Protein AF-A0A2G6L4C0-F1 (afdb_monomer_lite)

Secondary structure (DSSP, 8-state):
-----EEEEEEEEEEEEEEEE-----SS-EEEEEEEEEE-EE-SSTTSPPEEPPPPPPPPTTSPPPPP-----EEEEEEEEEEEEESSPPPHHHHHHHHHHHHHHHHTSEETTEEEEEESS--EEE-GGGHHHHHHHHTTPEEP---HHHHHHHHHHHHHH-TT--HHHHHHHHH--EEEEEE-TTS-EEEEE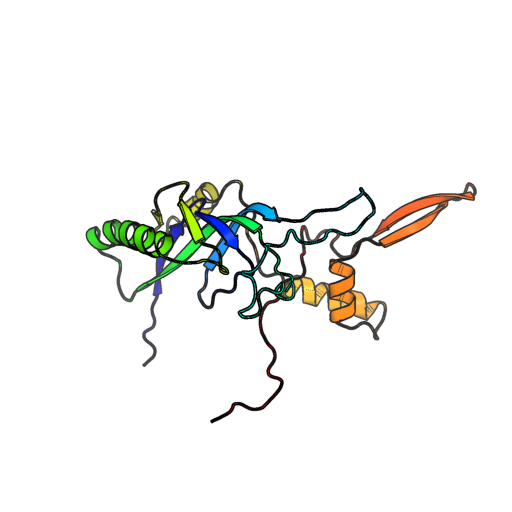E-TTTTS-S----------SSPPP-

Structure (mmCIF, N/CA/C/O backbone):
data_AF-A0A2G6L4C0-F1
#
_entry.id   AF-A0A2G6L4C0-F1
#
loop_
_atom_site.group_PDB
_atom_site.id
_atom_site.type_symbol
_atom_site.label_atom_id
_atom_site.label_alt_id
_atom_site.label_comp_id
_atom_site.label_asym_id
_atom_site.label_entity_id
_atom_site.label_seq_id
_atom_site.pdbx_PDB_ins_code
_atom_site.Cartn_x
_atom_site.Cartn_y
_atom_site.Cartn_z
_atom_site.occupancy
_atom_site.B_iso_or_equiv
_atom_site.auth_seq_id
_atom_site.auth_comp_id
_atom_site.auth_asym_id
_atom_site.auth_atom_id
_atom_site.pdbx_PDB_model_num
ATOM 1 N N . MET A 1 1 ? -23.338 26.803 -0.594 1.00 33.81 1 MET A N 1
ATOM 2 C CA . MET A 1 1 ? -22.520 27.312 0.522 1.00 33.81 1 MET A CA 1
ATOM 3 C C . MET A 1 1 ? -21.667 26.150 0.983 1.00 33.81 1 MET A C 1
ATOM 5 O O . MET A 1 1 ? -22.202 25.254 1.616 1.00 33.81 1 MET A O 1
ATOM 9 N N . MET A 1 2 ? -20.411 26.084 0.541 1.00 36.66 2 MET A N 1
ATOM 10 C CA . MET A 1 2 ? -19.450 25.139 1.114 1.00 36.66 2 MET A CA 1
ATOM 11 C C . MET A 1 2 ? -19.117 25.680 2.505 1.00 36.66 2 MET A C 1
ATOM 13 O O . MET A 1 2 ? -18.620 26.801 2.599 1.00 36.66 2 MET A O 1
ATOM 17 N N . SER A 1 3 ? -19.500 24.969 3.566 1.00 45.56 3 SER A N 1
ATOM 18 C CA . SER A 1 3 ? -19.010 25.277 4.909 1.00 45.56 3 SER A CA 1
ATOM 19 C C . SER A 1 3 ? -17.495 25.094 4.881 1.00 45.56 3 SER A C 1
ATOM 21 O O . SER A 1 3 ? -17.007 24.036 4.482 1.00 45.56 3 SER A O 1
ATOM 23 N N . HIS A 1 4 ? -16.752 26.149 5.209 1.00 52.00 4 HIS A N 1
ATOM 24 C CA . HIS A 1 4 ? -15.313 26.064 5.429 1.00 52.00 4 HIS A CA 1
ATOM 25 C C . HIS A 1 4 ? -15.104 25.282 6.728 1.00 52.00 4 HIS A C 1
ATOM 27 O O . HIS A 1 4 ? -15.080 25.874 7.797 1.00 52.00 4 HIS A O 1
ATOM 33 N N . GLN A 1 5 ? -15.042 23.955 6.633 1.00 61.91 5 GLN A N 1
ATOM 34 C CA . GLN A 1 5 ? -14.672 23.120 7.770 1.00 61.91 5 GLN A CA 1
ATOM 35 C C . GLN A 1 5 ? -13.158 23.221 7.957 1.00 61.91 5 GLN A C 1
ATOM 37 O O . GLN A 1 5 ? -12.405 23.009 7.003 1.00 61.91 5 GLN A O 1
ATOM 42 N N . GLU A 1 6 ? -12.720 23.558 9.166 1.00 74.69 6 GLU A N 1
ATOM 43 C CA . GLU A 1 6 ? -11.305 23.617 9.526 1.00 74.69 6 GLU A CA 1
ATOM 44 C C . GLU A 1 6 ? -10.866 22.301 10.186 1.00 74.69 6 GLU A C 1
ATOM 46 O O . GLU A 1 6 ? -11.683 21.517 10.682 1.00 74.69 6 GLU A O 1
ATOM 51 N N . VAL A 1 7 ? -9.559 22.019 10.158 1.00 77.50 7 VAL A N 1
ATOM 52 C CA . VAL A 1 7 ? -8.992 20.836 10.818 1.00 77.50 7 VAL A CA 1
ATOM 53 C C . VAL A 1 7 ? -8.893 21.116 12.315 1.00 77.50 7 VAL A C 1
ATOM 55 O O . VAL A 1 7 ? -7.992 21.818 12.775 1.00 77.50 7 VAL A O 1
ATOM 58 N N . VAL A 1 8 ? -9.817 20.537 13.079 1.00 79.06 8 VAL A N 1
ATOM 59 C CA . VAL A 1 8 ? -9.913 20.716 14.538 1.00 79.06 8 VAL A CA 1
ATOM 60 C C . VAL A 1 8 ? -9.049 19.719 15.321 1.00 79.06 8 VAL A C 1
ATOM 62 O O . VAL A 1 8 ? -8.904 19.834 16.537 1.00 79.06 8 VAL A O 1
ATOM 65 N N . GLY A 1 9 ? -8.474 18.727 14.639 1.00 80.25 9 GLY A N 1
ATOM 66 C CA . GLY A 1 9 ? -7.510 17.783 15.199 1.00 80.25 9 GLY A CA 1
ATOM 67 C C . GLY A 1 9 ? -7.402 16.503 14.378 1.00 80.25 9 GLY A C 1
ATOM 68 O O . GLY A 1 9 ? -7.900 16.415 13.256 1.00 80.25 9 GLY A O 1
ATOM 69 N N . TYR A 1 10 ? -6.769 15.487 14.957 1.00 83.88 10 TYR A N 1
ATOM 70 C CA . TYR A 1 10 ? -6.449 14.232 14.284 1.00 83.88 10 TYR A CA 1
ATOM 71 C C . TYR A 1 10 ? -6.840 13.026 15.137 1.00 83.88 10 TYR A C 1
ATOM 73 O O . TYR A 1 10 ? -6.549 12.963 16.331 1.00 83.88 10 TYR A O 1
ATOM 81 N N . LEU A 1 11 ? -7.455 12.022 14.514 1.00 83.75 11 LEU A N 1
ATOM 82 C CA . LEU A 1 11 ? -7.627 10.698 15.102 1.00 83.75 11 LEU A CA 1
ATOM 83 C C . LEU A 1 11 ? -6.478 9.791 14.682 1.00 83.75 11 LEU A C 1
ATOM 85 O O . LEU A 1 11 ? -6.285 9.513 13.499 1.00 83.75 11 LEU A O 1
ATOM 89 N N . VAL A 1 12 ? -5.746 9.288 15.670 1.00 84.94 12 VAL A N 1
ATOM 90 C CA . VAL A 1 12 ? -4.628 8.368 15.478 1.00 84.94 12 VAL A CA 1
ATOM 91 C C . VAL A 1 12 ? -5.066 6.962 15.873 1.00 84.94 12 VAL A C 1
ATOM 93 O O . VAL A 1 12 ? -5.212 6.640 17.055 1.00 84.94 12 VAL A O 1
ATOM 96 N N . PHE A 1 13 ? -5.235 6.102 14.874 1.00 84.94 13 PHE A N 1
ATOM 97 C CA . PHE A 1 13 ? -5.446 4.668 15.038 1.00 84.94 13 PHE A CA 1
ATOM 98 C C . PHE A 1 13 ? -4.091 3.974 15.044 1.00 84.94 13 PHE A C 1
ATOM 100 O O . PHE A 1 13 ? -3.321 4.119 14.096 1.00 84.94 13 PHE A O 1
ATOM 107 N N . GLN A 1 14 ? -3.785 3.205 16.086 1.00 85.06 14 GLN A N 1
ATOM 108 C CA . GLN A 1 14 ? -2.457 2.616 16.243 1.00 85.06 14 GLN A CA 1
ATOM 109 C C . GLN A 1 14 ? -2.462 1.106 16.052 1.00 85.06 14 GLN A C 1
ATOM 111 O O . GLN A 1 14 ? -3.197 0.383 16.730 1.00 85.06 14 GLN A O 1
ATOM 116 N N . LYS A 1 15 ? -1.566 0.631 15.175 1.00 83.25 15 LYS A N 1
ATOM 117 C CA . LYS A 1 15 ? -1.267 -0.798 14.987 1.00 83.25 15 LYS A CA 1
ATOM 118 C C . LYS A 1 15 ? -2.541 -1.630 14.798 1.00 83.25 15 LYS A C 1
ATOM 120 O O . LYS A 1 15 ? -2.738 -2.655 15.447 1.00 83.25 15 LYS A O 1
ATOM 125 N N . VAL A 1 16 ? -3.425 -1.155 13.928 1.00 79.25 16 VAL A N 1
ATOM 126 C CA . VAL A 1 16 ? -4.630 -1.854 13.490 1.00 79.25 16 VAL A CA 1
ATOM 127 C C . VAL A 1 16 ? -4.200 -3.077 12.693 1.00 79.25 16 VAL A C 1
ATOM 129 O O . VAL A 1 16 ? -3.552 -2.965 11.650 1.00 79.25 16 VAL A O 1
ATOM 132 N N . VAL A 1 17 ? -4.543 -4.258 13.198 1.00 82.25 17 VAL A N 1
ATOM 133 C CA . VAL A 1 17 ? -4.201 -5.528 12.562 1.00 82.25 17 VAL A CA 1
ATOM 134 C C . VAL A 1 17 ? -5.349 -5.970 11.672 1.00 82.25 17 VAL A C 1
ATOM 136 O O . VAL A 1 17 ? -6.434 -6.303 12.152 1.00 82.25 17 VAL A O 1
ATOM 139 N N . ILE A 1 18 ? -5.090 -6.021 10.371 1.00 80.19 18 ILE A N 1
ATOM 140 C CA . ILE A 1 18 ? -6.064 -6.377 9.343 1.00 80.19 18 ILE A CA 1
ATOM 141 C C . ILE A 1 18 ? -5.674 -7.732 8.754 1.00 80.19 18 ILE A C 1
ATOM 143 O O . ILE A 1 18 ? -4.530 -7.953 8.348 1.00 80.19 18 ILE A O 1
ATOM 147 N N . ALA A 1 19 ? -6.629 -8.659 8.712 1.00 77.88 19 ALA A N 1
ATOM 148 C CA . ALA A 1 19 ? -6.438 -9.991 8.150 1.00 77.88 19 ALA A CA 1
ATOM 149 C C . ALA A 1 19 ? -7.192 -10.142 6.824 1.00 77.88 19 ALA A C 1
ATOM 151 O O . ALA A 1 19 ? -8.406 -9.940 6.780 1.00 77.88 19 ALA A O 1
ATOM 152 N N . GLY A 1 20 ? -6.478 -10.551 5.771 1.00 64.62 20 GLY A N 1
ATOM 153 C CA . GLY A 1 20 ? -7.051 -10.789 4.444 1.00 64.62 20 GLY A CA 1
ATOM 154 C C . GLY A 1 20 ? -7.307 -9.504 3.659 1.00 64.62 20 GLY A C 1
ATOM 155 O O . GLY A 1 20 ? -8.343 -9.396 3.017 1.00 64.62 20 GLY A O 1
ATOM 156 N N . ALA A 1 21 ? -6.412 -8.520 3.772 1.00 58.84 21 ALA A N 1
ATOM 157 C CA . ALA A 1 21 ? -6.470 -7.309 2.959 1.00 58.84 21 ALA A CA 1
ATOM 158 C C . ALA A 1 21 ? -5.982 -7.586 1.524 1.00 58.84 21 ALA A C 1
ATOM 160 O O . ALA A 1 21 ? -5.050 -8.371 1.329 1.00 58.84 21 ALA A O 1
ATOM 161 N N . ASN A 1 22 ? -6.594 -6.903 0.554 1.00 46.16 22 ASN A N 1
ATOM 162 C CA . ASN A 1 22 ? -6.340 -7.029 -0.882 1.00 46.16 22 ASN A CA 1
ATOM 163 C C . ASN A 1 22 ? -5.886 -5.690 -1.499 1.00 46.16 22 ASN A C 1
ATOM 165 O O . ASN A 1 22 ? -4.812 -5.608 -2.085 1.00 46.16 22 ASN A O 1
ATOM 169 N N . THR A 1 23 ? -6.688 -4.622 -1.375 1.00 52.09 23 THR A N 1
ATOM 170 C CA . THR A 1 23 ? -6.377 -3.285 -1.926 1.00 52.09 23 THR A CA 1
ATOM 171 C C . THR A 1 23 ? -6.927 -2.177 -1.038 1.00 52.09 23 THR A C 1
ATOM 173 O O . THR A 1 23 ? -8.110 -2.185 -0.707 1.00 52.09 23 THR A O 1
ATOM 176 N N . ILE A 1 24 ? -6.082 -1.217 -0.661 1.00 53.59 24 ILE A N 1
ATOM 177 C CA . ILE A 1 24 ? -6.477 -0.060 0.148 1.00 53.59 24 ILE A CA 1
ATOM 178 C C . ILE A 1 24 ? -6.629 1.139 -0.790 1.00 53.59 24 ILE A C 1
ATOM 180 O O . ILE A 1 24 ? -5.657 1.560 -1.407 1.00 53.59 24 ILE A O 1
ATOM 184 N N . SER A 1 25 ? -7.834 1.695 -0.875 1.00 41.00 25 SER A N 1
ATOM 185 C CA . SER A 1 25 ? -8.093 3.002 -1.486 1.00 41.00 25 SER A CA 1
ATOM 186 C C . SER A 1 25 ? -9.025 3.781 -0.562 1.00 41.00 25 SER A C 1
ATOM 188 O O . SER A 1 25 ? -10.091 3.269 -0.216 1.00 41.00 25 SER A O 1
ATOM 190 N N . SER A 1 26 ? -8.634 4.986 -0.148 1.00 43.19 26 SER A N 1
ATOM 191 C CA . SER A 1 26 ? -9.449 5.863 0.700 1.00 43.19 26 SER A CA 1
ATOM 192 C C . SER A 1 26 ? -9.721 7.181 -0.031 1.00 43.19 26 SER A C 1
ATOM 194 O O . SER A 1 26 ? -8.773 7.758 -0.556 1.00 43.19 26 SER A O 1
ATOM 196 N N . PRO A 1 27 ? -10.975 7.670 -0.063 1.00 37.31 27 PRO A N 1
ATOM 197 C CA . PRO A 1 27 ? -11.318 8.990 -0.595 1.00 37.31 27 PRO A CA 1
ATOM 198 C C . PRO A 1 27 ? -11.105 10.135 0.417 1.00 37.31 27 PRO A C 1
ATOM 200 O O . PRO A 1 27 ? -11.392 11.283 0.100 1.00 37.31 27 PRO A O 1
ATOM 203 N N . ILE A 1 28 ? -10.652 9.828 1.636 1.00 56.72 28 ILE A N 1
ATOM 204 C CA . ILE A 1 28 ? -10.397 10.790 2.720 1.00 56.72 28 ILE A CA 1
ATOM 205 C C . ILE A 1 28 ? -8.886 11.027 2.830 1.00 56.72 28 ILE A C 1
ATOM 207 O O . ILE A 1 28 ? -8.120 10.076 2.636 1.00 56.72 28 ILE A O 1
ATOM 211 N N . THR A 1 29 ? -8.466 12.245 3.197 1.00 70.12 29 THR A N 1
ATOM 212 C CA . THR A 1 29 ? -7.087 12.546 3.613 1.00 70.12 29 THR A CA 1
ATOM 213 C C . THR A 1 29 ? -6.725 11.676 4.814 1.00 70.12 29 THR A C 1
ATOM 215 O O . THR A 1 29 ? -7.175 11.894 5.940 1.00 70.12 29 THR A O 1
ATOM 218 N N . VAL A 1 30 ? -5.958 10.620 4.560 1.00 85.69 30 VAL A N 1
ATOM 219 C CA . VAL A 1 30 ? -5.528 9.666 5.580 1.00 85.69 30 VAL A CA 1
ATOM 220 C C . VAL A 1 30 ? -4.046 9.423 5.398 1.00 85.69 30 VAL A C 1
ATOM 222 O O . VAL A 1 30 ? -3.605 9.002 4.329 1.00 85.69 30 VAL A O 1
ATOM 225 N N . LEU A 1 31 ? -3.283 9.617 6.468 1.00 90.50 31 LEU A N 1
ATOM 226 C CA . LEU A 1 31 ? -1.899 9.174 6.507 1.00 90.50 31 LEU A CA 1
ATOM 227 C C . LEU A 1 31 ? -1.872 7.673 6.787 1.00 90.50 31 LEU A C 1
ATOM 229 O O . LEU A 1 31 ? -2.435 7.197 7.779 1.00 90.50 31 LEU A O 1
ATOM 233 N N . LEU A 1 32 ? -1.193 6.932 5.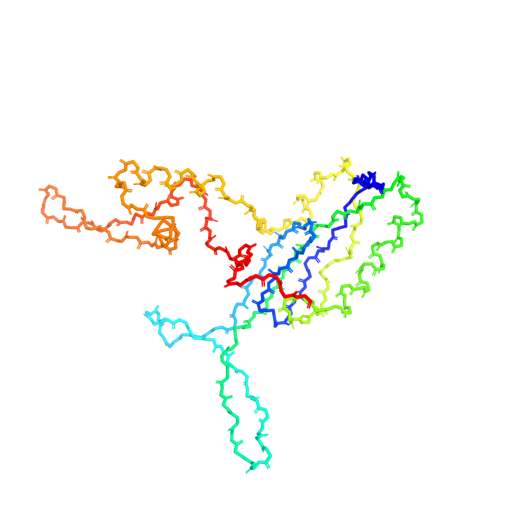913 1.00 92.12 32 LEU A N 1
ATOM 234 C CA . LEU A 1 32 ? -1.008 5.490 6.026 1.00 92.12 32 LEU A CA 1
ATOM 235 C C . LEU A 1 32 ? 0.399 5.188 6.535 1.00 92.12 32 LEU A C 1
ATOM 237 O O . LEU A 1 32 ? 1.385 5.520 5.881 1.00 92.12 32 LEU A O 1
ATOM 241 N N . ALA A 1 33 ? 0.489 4.522 7.684 1.00 94.88 33 ALA A N 1
ATOM 242 C CA . ALA A 1 33 ? 1.755 4.115 8.279 1.00 94.88 33 ALA A CA 1
ATOM 243 C C . ALA A 1 33 ? 1.787 2.592 8.467 1.00 94.88 33 ALA A C 1
ATOM 245 O O . ALA A 1 33 ? 1.056 2.037 9.286 1.00 94.88 33 ALA A O 1
ATOM 246 N N . CYS A 1 34 ? 2.633 1.899 7.711 1.00 94.94 34 CYS A N 1
ATOM 247 C CA . CYS A 1 34 ? 2.752 0.444 7.742 1.00 94.94 34 CYS A CA 1
ATOM 248 C C . CYS A 1 34 ? 3.843 0.002 8.727 1.00 94.94 34 CYS A C 1
ATOM 250 O O . CYS A 1 34 ? 5.007 0.368 8.575 1.00 94.94 34 CYS A O 1
ATOM 252 N N . HIS A 1 35 ? 3.476 -0.821 9.714 1.00 94.88 35 HIS A N 1
ATOM 253 C CA . HIS A 1 35 ? 4.416 -1.431 10.667 1.00 94.88 35 HIS A CA 1
ATOM 254 C C . HIS A 1 35 ? 4.903 -2.796 10.192 1.00 94.88 35 HIS A C 1
ATOM 256 O O . HIS A 1 35 ? 6.071 -3.129 10.359 1.00 94.88 35 HIS A O 1
ATOM 262 N N . ASP A 1 36 ? 3.998 -3.593 9.624 1.00 95.25 36 ASP A N 1
ATOM 263 C CA . ASP A 1 36 ? 4.290 -4.948 9.165 1.00 95.25 36 ASP A CA 1
ATOM 264 C C . ASP A 1 36 ? 3.344 -5.345 8.027 1.00 95.25 36 ASP A C 1
ATOM 266 O O . ASP A 1 36 ? 2.148 -5.039 8.069 1.00 95.25 36 ASP A O 1
ATOM 270 N N . LEU A 1 37 ? 3.876 -6.039 7.022 1.00 94.56 37 LEU A N 1
ATOM 271 C CA . LEU A 1 37 ? 3.134 -6.520 5.859 1.00 94.56 37 LEU A CA 1
ATOM 272 C C . LEU A 1 37 ? 3.582 -7.941 5.518 1.00 94.56 37 LEU A C 1
ATOM 274 O O . LEU A 1 37 ? 4.668 -8.166 4.985 1.00 94.56 37 LEU A O 1
ATOM 278 N N . GLN A 1 38 ? 2.694 -8.901 5.752 1.00 95.50 38 GLN A N 1
ATOM 279 C CA . GLN A 1 38 ? 2.913 -10.304 5.442 1.00 95.50 38 GLN A CA 1
ATOM 280 C C . GLN A 1 38 ? 1.985 -10.748 4.308 1.00 95.50 38 GLN A C 1
ATOM 282 O O . GLN A 1 38 ? 0.809 -11.066 4.516 1.00 95.50 38 GLN A O 1
ATOM 287 N N . VAL A 1 39 ? 2.522 -10.795 3.090 1.00 94.94 39 VAL A N 1
ATOM 288 C CA . VAL A 1 39 ? 1.806 -11.306 1.912 1.00 94.94 39 VAL A CA 1
ATOM 289 C C . VAL A 1 39 ? 1.702 -12.831 1.985 1.00 94.94 39 VAL A C 1
ATOM 291 O O . VAL A 1 39 ? 2.686 -13.523 2.247 1.00 94.94 39 VAL A O 1
ATOM 294 N N . GLN A 1 40 ? 0.512 -13.375 1.728 1.00 95.25 40 GLN A N 1
ATOM 295 C CA . GLN A 1 40 ? 0.275 -14.815 1.638 1.00 95.25 40 GLN A CA 1
ATOM 296 C C . GLN A 1 40 ? 0.681 -15.320 0.253 1.00 95.25 40 GLN A C 1
ATOM 298 O O . GLN A 1 40 ? -0.153 -15.604 -0.606 1.00 95.25 40 GLN A O 1
ATOM 303 N N . ALA A 1 41 ? 1.987 -15.411 0.040 1.00 95.00 41 ALA A N 1
ATOM 304 C CA . ALA A 1 41 ? 2.574 -15.918 -1.187 1.00 95.00 41 ALA A CA 1
ATOM 305 C C . ALA A 1 41 ? 3.523 -17.083 -0.903 1.00 95.00 41 ALA A C 1
ATOM 307 O O . ALA A 1 41 ? 4.062 -17.237 0.196 1.00 95.00 41 ALA A O 1
ATOM 308 N N . TYR A 1 42 ? 3.738 -17.894 -1.925 1.00 94.12 42 TYR A N 1
ATOM 309 C CA . TYR A 1 42 ? 4.642 -19.028 -1.919 1.00 94.12 42 TYR A CA 1
ATOM 310 C C . TYR A 1 42 ? 5.506 -18.998 -3.175 1.00 94.12 42 TYR A C 1
ATOM 312 O O . TYR A 1 42 ? 5.054 -18.587 -4.239 1.00 94.12 42 TYR A O 1
ATOM 320 N N . ARG A 1 43 ? 6.751 -19.455 -3.058 1.00 93.88 43 ARG A N 1
ATOM 321 C CA . ARG A 1 43 ? 7.627 -19.726 -4.200 1.00 93.88 43 ARG A CA 1
ATOM 322 C C . ARG A 1 43 ? 8.306 -21.070 -3.993 1.00 93.88 43 ARG A C 1
ATOM 324 O O . ARG A 1 43 ? 8.685 -21.405 -2.871 1.00 93.88 43 ARG A O 1
ATOM 331 N N . THR A 1 44 ? 8.472 -21.825 -5.069 1.00 91.94 44 THR A N 1
ATOM 332 C CA . THR A 1 44 ? 9.054 -23.174 -5.025 1.00 91.94 44 THR A CA 1
ATOM 333 C C . THR A 1 44 ? 10.562 -23.144 -4.798 1.00 91.94 44 THR A C 1
ATOM 335 O O . THR A 1 44 ? 11.107 -24.007 -4.115 1.00 91.94 44 THR A O 1
ATOM 338 N N . SER A 1 45 ? 11.250 -22.143 -5.352 1.00 94.00 45 SER A N 1
ATOM 339 C CA . SER A 1 45 ? 12.697 -21.976 -5.240 1.00 94.00 45 SER A CA 1
ATOM 340 C C . SER A 1 45 ? 13.083 -20.503 -5.089 1.00 94.00 45 SER A C 1
ATOM 342 O O . SER A 1 45 ? 12.269 -19.600 -5.263 1.00 94.00 45 SER A O 1
ATOM 344 N N . LYS A 1 46 ? 14.354 -20.228 -4.778 1.00 90.19 46 LYS A N 1
ATOM 345 C CA . LYS A 1 46 ? 14.855 -18.852 -4.617 1.00 90.19 46 LYS A CA 1
ATOM 346 C C . LYS A 1 46 ? 14.763 -18.015 -5.904 1.00 90.19 46 LYS A C 1
ATOM 348 O O . LYS A 1 46 ? 14.695 -16.793 -5.803 1.00 90.19 46 LYS A O 1
ATOM 353 N N . TYR A 1 47 ? 14.772 -18.668 -7.066 1.00 89.31 47 TYR A N 1
ATOM 354 C CA . TYR A 1 47 ? 14.824 -18.037 -8.390 1.00 89.31 47 TYR A CA 1
ATOM 355 C C . TYR A 1 47 ? 13.501 -18.119 -9.159 1.00 89.31 47 TYR A C 1
ATOM 357 O O . TYR A 1 47 ? 13.443 -17.682 -10.301 1.00 89.31 47 TYR A O 1
ATOM 365 N N . SER A 1 48 ? 12.462 -18.706 -8.563 1.00 92.44 48 SER A N 1
ATOM 366 C CA . SER A 1 48 ? 11.122 -18.722 -9.144 1.00 92.44 48 SER A CA 1
ATOM 367 C C . SER A 1 48 ? 10.310 -17.533 -8.655 1.00 92.44 48 SER A C 1
ATOM 369 O O . SER A 1 48 ? 10.484 -17.086 -7.514 1.00 92.44 48 SER A O 1
ATOM 371 N N . ASP A 1 49 ? 9.358 -17.119 -9.481 1.00 93.00 49 ASP A N 1
ATOM 372 C CA . ASP A 1 49 ? 8.372 -16.114 -9.115 1.00 93.00 49 ASP A CA 1
ATOM 373 C C . ASP A 1 49 ? 7.502 -16.574 -7.941 1.00 93.00 49 ASP A C 1
ATOM 375 O O . ASP A 1 49 ? 7.348 -17.768 -7.654 1.00 93.00 49 ASP A O 1
ATOM 379 N N . TYR A 1 50 ? 6.952 -15.592 -7.233 1.00 94.25 50 TYR A N 1
ATOM 380 C CA . TYR A 1 50 ? 5.963 -15.837 -6.197 1.00 94.25 50 TYR A CA 1
ATOM 381 C C . TYR A 1 50 ? 4.591 -16.092 -6.823 1.00 94.25 50 TYR A C 1
ATOM 383 O O . TYR A 1 50 ? 4.163 -15.386 -7.729 1.00 94.25 50 TYR A O 1
ATOM 391 N N . THR A 1 51 ? 3.878 -17.064 -6.269 1.00 94.31 51 THR A N 1
ATOM 392 C CA . THR A 1 51 ? 2.466 -17.347 -6.538 1.00 94.31 51 THR A CA 1
ATOM 393 C C . THR A 1 51 ? 1.646 -17.085 -5.282 1.00 94.31 51 THR A C 1
ATOM 395 O O . THR A 1 51 ? 2.120 -17.331 -4.170 1.00 94.31 51 THR A O 1
ATOM 398 N N . PHE A 1 52 ? 0.414 -16.609 -5.428 1.00 95.50 52 PHE A N 1
ATOM 399 C CA . PHE A 1 52 ? -0.464 -16.354 -4.287 1.00 95.50 52 PHE A CA 1
ATOM 400 C C . PHE A 1 52 ? -1.022 -17.648 -3.687 1.00 95.50 52 PHE A C 1
ATOM 402 O O . PHE A 1 52 ? -1.432 -18.561 -4.406 1.00 95.50 52 PHE A O 1
ATOM 409 N N . ASN A 1 53 ? -1.100 -17.703 -2.358 1.00 94.12 53 ASN A N 1
ATOM 410 C CA . ASN A 1 53 ? -1.762 -18.798 -1.661 1.00 94.12 53 ASN A CA 1
ATOM 411 C C . ASN A 1 53 ? -3.282 -18.642 -1.790 1.00 94.12 53 ASN A C 1
ATOM 413 O O . ASN A 1 53 ? -3.857 -17.680 -1.287 1.00 94.12 53 ASN A O 1
ATOM 417 N N . GLN A 1 54 ? -3.931 -19.609 -2.438 1.00 93.44 54 GLN A N 1
ATOM 418 C CA . GLN A 1 54 ? -5.365 -19.560 -2.727 1.00 93.44 54 GLN A CA 1
ATOM 419 C C . GLN A 1 54 ? -6.209 -20.298 -1.688 1.00 93.44 54 GLN A C 1
ATOM 421 O O . GLN A 1 54 ? -5.769 -21.250 -1.041 1.00 93.44 54 GLN A O 1
ATOM 426 N N . THR A 1 55 ? -7.474 -19.894 -1.578 1.00 90.00 55 THR A N 1
ATOM 427 C CA . THR A 1 55 ? -8.483 -20.592 -0.774 1.00 90.00 55 THR A CA 1
ATOM 428 C C . THR A 1 55 ? -9.384 -21.445 -1.656 1.00 90.00 55 THR A C 1
ATOM 430 O O . THR A 1 55 ? -9.735 -21.063 -2.771 1.00 90.00 55 THR A O 1
ATOM 433 N N . ARG A 1 56 ? -9.804 -22.609 -1.155 1.00 91.31 56 ARG A N 1
ATOM 434 C CA . ARG A 1 56 ? -10.722 -23.483 -1.887 1.00 91.31 56 ARG A CA 1
ATOM 435 C C . ARG A 1 56 ? -12.152 -22.957 -1.786 1.00 91.31 56 ARG A C 1
ATOM 437 O O . ARG A 1 56 ? -12.720 -22.905 -0.698 1.00 91.31 56 ARG A O 1
ATOM 444 N N . ASN A 1 57 ? -12.738 -22.638 -2.934 1.00 91.12 57 ASN A N 1
ATOM 445 C CA . ASN A 1 57 ? -14.139 -22.246 -3.024 1.00 91.12 57 ASN A CA 1
ATOM 446 C C . ASN A 1 57 ? -15.074 -23.447 -2.782 1.00 91.12 57 ASN A C 1
ATOM 448 O O . ASN A 1 57 ? -14.692 -24.592 -3.068 1.00 91.12 57 ASN A O 1
ATOM 452 N N . PRO A 1 58 ? -16.303 -23.206 -2.285 1.00 93.25 58 PRO A N 1
ATOM 453 C CA . PRO A 1 58 ? -17.330 -24.236 -2.206 1.00 93.25 58 PRO A CA 1
ATOM 454 C C . PRO A 1 58 ? -17.540 -24.941 -3.553 1.00 93.25 58 PRO A C 1
ATOM 456 O O . PRO A 1 58 ? -17.368 -24.350 -4.622 1.00 93.25 58 PRO A O 1
ATOM 459 N N . ILE A 1 59 ? -17.914 -26.221 -3.502 1.00 94.81 59 ILE A N 1
ATOM 460 C CA . ILE A 1 59 ? -18.245 -26.984 -4.710 1.00 94.81 59 ILE A CA 1
ATOM 461 C C . ILE A 1 59 ? -19.513 -26.431 -5.365 1.00 94.81 59 ILE A C 1
ATOM 463 O O . ILE A 1 59 ? -20.377 -25.844 -4.712 1.00 94.81 59 ILE A O 1
ATOM 467 N N . LYS A 1 60 ? -19.622 -26.629 -6.676 1.00 94.12 60 LYS A N 1
ATOM 468 C CA . LYS A 1 60 ? -20.802 -26.247 -7.450 1.00 94.12 60 LYS A CA 1
ATOM 469 C C . LYS A 1 60 ? -22.002 -27.128 -7.086 1.00 94.12 60 LYS A C 1
ATOM 471 O O . LYS A 1 60 ? -21.858 -28.201 -6.502 1.00 94.12 60 LYS A O 1
ATOM 476 N N . LYS A 1 61 ? -23.200 -26.705 -7.508 1.00 94.25 61 LYS 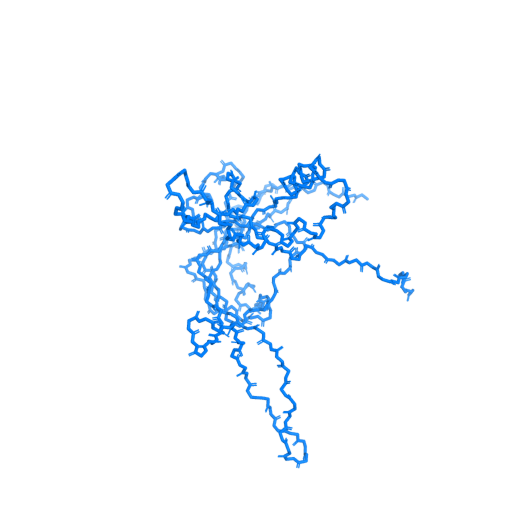A N 1
ATOM 477 C CA . LYS A 1 61 ? -24.456 -27.457 -7.317 1.00 94.25 61 LYS A CA 1
ATOM 478 C C . LYS A 1 61 ? -24.412 -28.874 -7.914 1.00 94.25 61 LYS A C 1
ATOM 480 O O . LYS A 1 61 ? -25.086 -29.761 -7.409 1.00 94.25 61 LYS A O 1
ATOM 485 N N . ASP A 1 62 ? -23.625 -29.086 -8.967 1.00 93.44 62 ASP A N 1
ATOM 486 C CA . ASP A 1 62 ? -23.415 -30.390 -9.612 1.00 93.44 62 ASP A CA 1
ATOM 487 C C . ASP A 1 62 ? -22.356 -31.265 -8.908 1.00 93.44 62 ASP A C 1
ATOM 489 O O . ASP A 1 62 ? -22.008 -32.333 -9.406 1.00 93.44 62 ASP A O 1
ATOM 493 N N . GLY A 1 63 ? -21.820 -30.814 -7.769 1.00 93.19 63 GLY A N 1
ATOM 494 C CA . GLY A 1 63 ? -20.783 -31.503 -7.003 1.00 93.19 63 GLY A CA 1
ATOM 495 C C . GLY A 1 63 ? -19.362 -31.322 -7.546 1.00 93.19 63 GLY A C 1
ATOM 496 O O . GLY A 1 63 ? -18.415 -31.811 -6.929 1.00 93.19 63 GLY A O 1
ATOM 497 N N . LYS A 1 64 ? -19.176 -30.614 -8.669 1.00 94.00 64 LYS A N 1
ATOM 498 C CA . LYS A 1 64 ? -17.850 -30.391 -9.262 1.00 94.00 64 LYS A CA 1
ATOM 499 C C . LYS A 1 64 ? -17.108 -29.245 -8.581 1.00 94.00 64 LYS A C 1
ATOM 501 O O . LYS A 1 64 ? -17.695 -28.365 -7.946 1.00 94.00 64 LYS A O 1
ATOM 506 N N . THR A 1 65 ? -15.788 -29.231 -8.744 1.00 92.50 65 THR A N 1
ATOM 507 C CA . THR A 1 65 ? -14.937 -28.148 -8.248 1.00 92.50 65 THR A CA 1
ATOM 508 C C . THR A 1 65 ? -15.265 -26.830 -8.950 1.00 92.50 65 THR A C 1
ATOM 510 O O . THR A 1 65 ? -15.439 -26.768 -10.172 1.00 92.50 65 THR A O 1
ATOM 513 N N . ALA A 1 66 ? -15.368 -25.757 -8.165 1.00 92.81 66 ALA A N 1
ATOM 514 C CA . ALA A 1 66 ? -15.415 -24.407 -8.702 1.00 92.81 66 ALA A CA 1
ATOM 515 C C . ALA A 1 66 ? -14.069 -24.048 -9.346 1.00 92.81 66 ALA A C 1
ATOM 517 O O . ALA A 1 66 ? -13.022 -24.553 -8.937 1.00 92.81 66 ALA A O 1
ATOM 518 N N . SER A 1 67 ? -14.110 -23.182 -10.358 1.00 92.38 67 SER A N 1
ATOM 519 C CA . SER A 1 67 ? -12.891 -22.622 -10.938 1.00 92.38 67 SER A CA 1
ATOM 520 C C . SER A 1 67 ? -12.142 -21.819 -9.874 1.00 92.38 67 SER A C 1
ATOM 522 O O . SER A 1 67 ? -12.764 -21.160 -9.035 1.00 92.38 67 SER A O 1
ATOM 524 N N . ILE A 1 68 ? -10.814 -21.891 -9.908 1.00 90.88 68 ILE A N 1
ATOM 525 C CA . ILE A 1 68 ? -9.960 -21.088 -9.036 1.00 90.88 68 ILE A CA 1
ATOM 526 C C . ILE A 1 68 ? -9.869 -19.692 -9.652 1.00 90.88 68 ILE A C 1
ATOM 528 O O . ILE A 1 68 ? -9.544 -19.557 -10.829 1.00 90.88 68 ILE A O 1
ATOM 532 N N . ILE A 1 69 ? -10.199 -18.681 -8.854 1.00 91.50 69 ILE A N 1
ATOM 533 C CA . ILE A 1 69 ? -9.981 -17.269 -9.167 1.00 91.50 69 ILE A CA 1
ATOM 534 C C . ILE A 1 69 ? -8.840 -16.841 -8.255 1.00 91.50 69 ILE A C 1
ATOM 536 O O . ILE A 1 69 ? -8.957 -17.009 -7.041 1.00 91.50 69 ILE A O 1
ATOM 540 N N . GLU A 1 70 ? -7.736 -16.369 -8.829 1.00 91.94 70 GLU A N 1
ATOM 541 C CA . GLU A 1 70 ? -6.590 -15.953 -8.028 1.00 91.94 70 GLU A CA 1
ATOM 542 C C . GLU A 1 70 ? -6.887 -14.649 -7.292 1.00 91.94 70 GLU A C 1
ATOM 544 O O . GLU A 1 70 ? -7.259 -13.643 -7.893 1.00 91.94 70 GLU A O 1
ATOM 549 N N . GLU A 1 71 ? -6.700 -14.676 -5.977 1.00 92.75 71 GLU A N 1
ATOM 550 C CA . GLU A 1 71 ? -6.852 -13.523 -5.101 1.00 92.75 71 GLU A CA 1
ATOM 551 C C . GLU A 1 71 ? -5.612 -13.419 -4.205 1.00 92.75 71 GLU A C 1
ATOM 553 O O . GLU A 1 71 ? -5.258 -14.364 -3.495 1.00 92.75 71 GLU A O 1
ATOM 558 N N . GLY A 1 72 ? -4.923 -12.279 -4.253 1.00 92.62 72 GLY A N 1
ATOM 559 C CA . GLY A 1 72 ? -3.812 -11.994 -3.350 1.00 92.62 72 GLY A CA 1
ATOM 560 C C . GLY A 1 72 ? -4.335 -11.569 -1.982 1.00 92.62 72 GLY A C 1
ATOM 561 O O . GLY A 1 72 ? -5.164 -10.669 -1.902 1.00 92.62 72 GLY A O 1
ATOM 562 N N . LYS A 1 73 ? -3.841 -12.196 -0.910 1.00 93.69 73 LYS A N 1
ATOM 563 C CA . LYS A 1 73 ? -4.215 -11.874 0.476 1.00 93.69 73 LYS A CA 1
ATOM 564 C C . LYS A 1 73 ? -2.983 -11.490 1.272 1.00 93.69 73 LYS A C 1
ATOM 566 O O . LYS A 1 73 ? -1.924 -12.100 1.121 1.00 93.69 73 LYS A O 1
ATOM 571 N N . CYS A 1 74 ? -3.117 -10.535 2.181 1.00 94.94 74 CYS A N 1
ATOM 572 C CA . CYS A 1 74 ? -2.077 -10.238 3.159 1.00 94.94 74 CYS A CA 1
ATOM 573 C C . CYS A 1 74 ? -2.641 -10.085 4.573 1.00 94.94 74 CYS A C 1
ATOM 575 O O . CYS A 1 74 ? -3.837 -9.871 4.797 1.00 94.94 74 CYS A O 1
ATOM 577 N N . ARG A 1 75 ? -1.749 -10.225 5.550 1.00 95.81 75 ARG A N 1
ATOM 578 C CA . ARG A 1 75 ? -1.939 -9.702 6.898 1.00 95.81 75 ARG A CA 1
ATOM 579 C C . ARG A 1 75 ? -1.113 -8.431 6.996 1.00 95.81 75 ARG A C 1
ATOM 581 O O . ARG A 1 75 ? 0.064 -8.449 6.653 1.00 95.81 75 ARG A O 1
ATOM 588 N N . VAL A 1 76 ? -1.724 -7.351 7.457 1.00 94.81 76 VAL A N 1
ATOM 589 C CA . VAL A 1 76 ? -1.048 -6.060 7.572 1.00 94.81 76 VAL A CA 1
ATOM 590 C C . VAL A 1 76 ? -1.314 -5.457 8.945 1.00 94.81 76 VAL A C 1
ATOM 592 O O . VAL A 1 76 ? -2.407 -5.598 9.497 1.00 94.81 76 VAL A O 1
ATOM 595 N N . MET A 1 77 ? -0.300 -4.813 9.509 1.00 95.50 77 MET A N 1
ATOM 596 C CA . MET A 1 77 ? -0.405 -3.981 10.699 1.00 95.50 77 MET A CA 1
ATOM 597 C C . MET A 1 77 ? -0.154 -2.535 10.288 1.00 95.50 77 MET A C 1
ATOM 599 O O . MET A 1 77 ? 0.962 -2.188 9.901 1.00 95.50 77 MET A O 1
ATOM 603 N N . MET A 1 78 ? -1.182 -1.693 10.381 1.00 93.88 78 MET A N 1
ATOM 604 C CA . MET A 1 78 ? -1.082 -0.285 9.997 1.00 93.88 78 MET A CA 1
ATOM 605 C C . MET A 1 78 ? -1.565 0.645 11.100 1.00 93.88 78 MET A C 1
ATOM 607 O O . MET A 1 78 ? -2.476 0.316 11.852 1.00 93.88 78 MET A O 1
ATOM 611 N N . SER A 1 79 ? -0.968 1.823 11.176 1.00 94.69 79 SER A N 1
ATOM 612 C CA . SER A 1 79 ? -1.546 2.968 11.862 1.00 94.69 79 SER A CA 1
ATOM 613 C C . SER A 1 79 ? -2.153 3.918 10.832 1.00 94.69 79 SER A C 1
ATOM 615 O O . SER A 1 79 ? -1.644 4.039 9.716 1.00 94.69 79 SER A O 1
ATOM 617 N N . PHE A 1 80 ? -3.227 4.594 11.224 1.00 93.56 80 PHE A N 1
ATOM 618 C CA . PHE A 1 80 ? -3.916 5.588 10.407 1.00 93.56 80 PHE A CA 1
ATOM 619 C C . PHE A 1 80 ? -3.961 6.906 11.167 1.00 93.56 80 PHE A C 1
ATOM 621 O O . PHE A 1 80 ? -4.242 6.901 12.366 1.00 93.56 80 PHE A O 1
ATOM 628 N N . VAL A 1 81 ? -3.724 8.016 10.476 1.00 93.06 81 VAL A N 1
ATOM 629 C CA . VAL A 1 81 ? -4.009 9.356 11.004 1.00 93.06 81 VAL A CA 1
ATOM 630 C C . VAL A 1 81 ? -5.078 9.966 10.120 1.00 93.06 81 VAL A C 1
ATOM 632 O O . VAL A 1 81 ? -4.892 10.055 8.907 1.00 93.06 81 VAL A O 1
ATOM 635 N N . VAL A 1 82 ? -6.209 10.310 10.722 1.00 90.81 82 VAL A N 1
ATOM 636 C CA . VAL A 1 82 ? -7.391 10.815 10.023 1.00 90.81 82 VAL A CA 1
ATOM 637 C C . VAL A 1 82 ? -7.685 12.214 10.532 1.00 90.81 82 VAL A C 1
ATOM 639 O O . VAL A 1 82 ? -7.791 12.419 11.741 1.00 90.81 82 VAL A O 1
ATOM 642 N N . GLU A 1 83 ? -7.815 13.163 9.614 1.00 89.00 83 GLU A N 1
ATOM 643 C CA . GLU A 1 83 ? -8.213 14.531 9.934 1.00 89.00 83 GLU A CA 1
ATOM 644 C C . GLU A 1 83 ? -9.648 14.562 10.465 1.00 89.00 83 GLU A C 1
ATOM 646 O O . GLU A 1 83 ? -10.557 13.935 9.913 1.00 89.00 83 GLU A O 1
ATOM 651 N N . VAL A 1 84 ? -9.852 15.301 11.552 1.00 85.88 84 VAL A N 1
ATOM 652 C CA . VAL A 1 84 ? -11.176 15.613 12.080 1.00 85.88 84 VAL A CA 1
ATOM 653 C C . VAL A 1 84 ? -11.518 17.025 11.640 1.00 85.88 84 VAL A C 1
ATOM 655 O O . VAL A 1 84 ? -10.846 17.982 12.021 1.00 85.88 84 VAL A O 1
ATOM 658 N N . LEU A 1 85 ? -12.563 17.135 10.826 1.00 83.81 85 LEU A N 1
ATOM 659 C CA . LEU A 1 85 ? -13.075 18.402 10.322 1.00 83.81 85 LEU A CA 1
ATOM 660 C C . LEU A 1 85 ? -14.220 18.889 11.213 1.00 83.81 85 LEU A C 1
ATOM 662 O O . LEU A 1 85 ? -15.104 18.106 11.572 1.00 83.81 85 LEU A O 1
ATOM 666 N N . GLY A 1 86 ? -14.209 20.173 11.558 1.00 77.69 86 GLY A N 1
ATOM 667 C CA . GLY A 1 86 ? -15.227 20.799 12.395 1.00 77.69 86 GLY A CA 1
ATOM 668 C C . GLY A 1 86 ? -15.322 22.301 12.147 1.00 77.69 86 GLY A C 1
ATOM 669 O O . GLY A 1 86 ? -14.392 22.907 11.622 1.00 77.69 86 GLY A O 1
ATOM 670 N N . ASP A 1 87 ? -16.468 22.879 12.501 1.00 69.75 87 ASP A N 1
ATOM 671 C CA . ASP A 1 87 ? -16.692 24.328 12.408 1.00 69.75 87 ASP A CA 1
ATOM 672 C C . ASP A 1 87 ? -16.229 25.063 13.688 1.00 69.75 87 ASP A C 1
ATOM 674 O O . ASP A 1 87 ? -15.886 26.237 13.625 1.00 69.75 87 ASP A O 1
ATOM 678 N N . ASP A 1 88 ? -16.179 24.361 14.829 1.00 74.12 88 ASP A N 1
ATOM 679 C CA . ASP A 1 88 ? -15.776 24.870 16.147 1.00 74.12 88 ASP A CA 1
ATOM 680 C C . ASP A 1 88 ? -14.834 23.874 16.852 1.00 74.12 88 ASP A C 1
ATOM 682 O O . ASP A 1 88 ? -14.825 22.675 16.543 1.00 74.12 88 ASP A O 1
ATOM 686 N N . GLU A 1 89 ? -14.085 24.343 17.857 1.00 75.38 89 GLU A N 1
ATOM 687 C CA . GLU A 1 89 ? -13.312 23.462 18.738 1.00 75.38 89 GLU A CA 1
ATOM 688 C C . GLU A 1 89 ? -14.207 22.420 19.428 1.00 75.38 89 GLU A C 1
ATOM 690 O O . GLU A 1 89 ? -15.263 22.724 19.988 1.00 75.38 89 GLU A O 1
ATOM 695 N N . LEU A 1 90 ? -13.746 21.168 19.441 1.00 79.94 90 LEU A N 1
ATOM 696 C CA . LEU A 1 90 ? -14.459 20.078 20.102 1.00 79.94 90 LEU A CA 1
ATOM 697 C C . LEU A 1 90 ? -14.491 20.278 21.623 1.00 79.94 90 LEU A C 1
ATOM 699 O O . LEU A 1 90 ? -13.469 20.558 22.255 1.00 79.94 90 LEU A O 1
ATOM 703 N N . SER A 1 91 ? -15.649 20.031 22.238 1.00 84.94 91 SER A N 1
ATOM 704 C CA . SER A 1 91 ? -15.786 20.029 23.695 1.00 84.94 91 SER A CA 1
ATOM 705 C C . SER A 1 91 ? -14.955 18.911 24.339 1.00 84.94 91 SER A C 1
ATOM 707 O O . SER A 1 91 ? -14.638 17.899 23.708 1.00 84.94 91 SER A O 1
ATOM 709 N N . ALA A 1 92 ? -14.632 19.044 25.629 1.00 85.00 92 ALA A N 1
ATOM 710 C CA . ALA A 1 92 ? -13.886 18.012 26.360 1.00 85.00 92 ALA A CA 1
ATOM 711 C C . ALA A 1 92 ? -14.581 16.633 26.317 1.00 85.00 92 ALA A C 1
ATOM 713 O O . ALA A 1 92 ? -13.918 15.605 26.186 1.00 85.00 92 ALA A O 1
ATOM 714 N N . GLU A 1 93 ? -15.916 16.610 26.360 1.00 86.44 93 GLU A N 1
ATOM 715 C CA . GLU A 1 93 ? -16.703 15.378 26.234 1.00 86.44 93 GLU A CA 1
ATOM 716 C C . GLU A 1 93 ? -16.577 14.769 24.833 1.00 86.44 93 GLU A C 1
ATOM 718 O O . GLU A 1 93 ? -16.375 13.562 24.699 1.00 86.44 93 GLU A O 1
ATOM 723 N N . GLN A 1 94 ? -16.628 15.595 23.783 1.00 84.69 94 GLN A N 1
ATOM 724 C CA . GLN A 1 94 ? -16.461 15.141 22.401 1.00 84.69 94 GLN A CA 1
ATOM 725 C C . GLN A 1 94 ? -15.053 14.590 22.158 1.00 84.69 94 GLN A C 1
ATOM 727 O O . GLN A 1 94 ? -14.919 13.513 21.578 1.00 84.69 94 GLN A O 1
ATOM 732 N N . LYS A 1 95 ? -14.012 15.266 22.663 1.00 84.31 95 LYS A N 1
ATOM 733 C CA . LYS A 1 95 ? -12.615 14.801 22.592 1.00 84.31 95 LYS A CA 1
ATOM 734 C C . LYS A 1 95 ? -12.423 13.436 23.268 1.00 84.31 95 LYS A C 1
ATOM 736 O O . LYS A 1 95 ? -11.604 12.641 22.813 1.00 84.31 95 LYS A O 1
ATOM 741 N N . GLN A 1 96 ? -13.195 13.130 24.315 1.00 87.31 96 GLN A N 1
ATOM 742 C CA . GLN A 1 96 ? -13.147 11.836 25.001 1.00 87.31 96 GLN A CA 1
ATOM 743 C C . GLN A 1 96 ? -13.983 10.745 24.308 1.00 87.31 96 GLN A C 1
ATOM 745 O O . GLN A 1 96 ? -13.557 9.590 24.248 1.00 87.31 96 GLN A O 1
ATOM 750 N N . GLN A 1 97 ? -15.169 11.084 23.798 1.00 89.94 97 GLN A N 1
ATOM 751 C CA . GLN A 1 97 ? -16.085 10.123 23.172 1.00 89.94 97 GLN A CA 1
ATOM 752 C C . GLN A 1 97 ? -15.668 9.746 21.749 1.00 89.94 97 GLN A C 1
ATOM 754 O O . GLN A 1 97 ? -15.832 8.595 21.341 1.00 89.94 97 GLN A O 1
ATOM 759 N N . LEU A 1 98 ? -15.118 10.694 20.986 1.00 89.19 98 LEU A N 1
ATOM 760 C CA . LEU A 1 98 ? -14.786 10.493 19.580 1.00 89.19 98 LEU A CA 1
ATOM 761 C C . LEU A 1 98 ? -13.802 9.324 19.363 1.00 89.19 98 LEU A C 1
ATOM 763 O O . LEU A 1 98 ? -14.114 8.465 18.537 1.00 89.19 98 LEU A O 1
ATOM 767 N N . PRO A 1 99 ? -12.688 9.191 20.114 1.00 92.00 99 PRO A N 1
ATOM 768 C CA . PRO A 1 99 ? -11.805 8.033 19.981 1.00 92.00 99 PRO A CA 1
ATOM 769 C C . PRO A 1 99 ? -12.475 6.699 20.324 1.00 92.00 99 PRO A C 1
ATOM 771 O O . PRO A 1 99 ? -12.235 5.706 19.643 1.00 92.00 99 PRO A O 1
ATOM 774 N N . GLN A 1 100 ? -13.349 6.670 21.335 1.00 91.56 100 GLN A N 1
ATOM 775 C CA . GLN A 1 100 ? -14.062 5.452 21.742 1.00 91.56 100 GLN A CA 1
ATOM 776 C C . GLN A 1 100 ? -15.043 4.993 20.656 1.00 91.56 100 GLN A C 1
ATOM 778 O O . GLN A 1 100 ? -15.101 3.811 20.312 1.00 91.56 100 GLN A O 1
ATOM 783 N N . ASN A 1 101 ? -15.777 5.941 20.072 1.00 92.06 101 ASN A N 1
ATOM 784 C CA . ASN A 1 101 ? -16.682 5.677 18.959 1.00 92.06 101 ASN A CA 1
ATOM 785 C C . ASN A 1 101 ? -15.905 5.215 17.720 1.00 92.06 101 ASN A C 1
ATOM 787 O O . ASN A 1 101 ? -16.266 4.215 17.103 1.00 92.06 101 ASN A O 1
ATOM 791 N N . ALA A 1 102 ? -14.799 5.891 17.400 1.00 91.25 102 ALA A N 1
ATOM 792 C CA . ALA A 1 102 ? -13.930 5.539 16.285 1.00 91.25 102 ALA A CA 1
ATOM 793 C C . ALA A 1 102 ? -13.343 4.126 16.423 1.00 91.25 102 ALA A C 1
ATOM 795 O O . ALA A 1 102 ? -13.299 3.377 15.446 1.00 91.25 102 ALA A O 1
ATOM 796 N N . GLU A 1 103 ? -12.942 3.734 17.634 1.00 92.31 103 GLU A N 1
ATOM 797 C CA . GLU A 1 103 ? -12.484 2.378 17.930 1.00 92.31 103 GLU A CA 1
ATOM 798 C C . GLU A 1 103 ? -13.586 1.337 17.685 1.00 92.31 103 GLU A C 1
ATOM 800 O O . GLU A 1 103 ? -13.341 0.306 17.057 1.00 92.31 103 GLU A O 1
ATOM 805 N N . MET A 1 104 ? -14.820 1.619 18.108 1.00 91.69 104 MET A N 1
ATOM 806 C CA . MET A 1 104 ? -15.953 0.731 17.847 1.00 91.69 104 MET A CA 1
ATOM 807 C C . MET A 1 104 ? -16.235 0.599 16.343 1.00 91.69 104 MET A C 1
ATOM 809 O O . MET A 1 104 ? -16.412 -0.513 15.840 1.00 91.69 104 MET A O 1
ATOM 813 N N . TRP A 1 105 ? -16.233 1.715 15.609 1.00 92.62 105 TRP A N 1
ATOM 814 C CA . TRP A 1 105 ? -16.513 1.729 14.172 1.00 92.62 105 TRP A CA 1
ATOM 815 C C . TRP A 1 105 ? -15.465 0.968 13.367 1.00 92.62 105 TRP A C 1
ATOM 817 O O . TRP A 1 105 ? -15.819 0.167 12.497 1.00 92.62 105 TRP A O 1
ATOM 827 N N . ILE A 1 106 ? -14.175 1.168 13.657 1.00 91.19 106 ILE A N 1
ATOM 828 C CA . ILE A 1 106 ? -13.112 0.496 12.904 1.00 91.19 106 ILE A CA 1
ATOM 829 C C . ILE A 1 106 ? -13.111 -1.016 13.163 1.00 91.19 106 ILE A C 1
ATOM 831 O O . ILE A 1 106 ? -12.899 -1.785 12.228 1.00 91.19 106 ILE A O 1
ATOM 835 N N . GLN A 1 107 ? -13.427 -1.466 14.384 1.00 90.94 107 GLN A N 1
ATOM 836 C CA . GLN A 1 107 ? -13.541 -2.898 14.699 1.00 90.94 107 GLN A CA 1
ATOM 837 C C . GLN A 1 107 ? -14.708 -3.584 13.972 1.00 90.94 107 GLN A C 1
ATOM 839 O O . GLN A 1 107 ? -14.633 -4.772 13.666 1.00 90.94 107 GLN A O 1
ATOM 844 N N . GLN A 1 108 ? -15.777 -2.845 13.671 1.00 91.06 108 GLN A N 1
ATOM 845 C CA . GLN A 1 108 ? -16.938 -3.346 12.924 1.00 91.06 108 GLN A CA 1
ATOM 846 C C . GLN A 1 108 ? -16.767 -3.238 11.399 1.00 91.06 108 GLN A C 1
ATOM 848 O O . GLN A 1 108 ? -17.618 -3.707 10.641 1.00 91.06 108 GLN A O 1
ATOM 853 N N . SER A 1 109 ? -15.667 -2.641 10.941 1.00 89.44 109 SER A N 1
ATOM 854 C CA . SER A 1 109 ? -15.405 -2.359 9.533 1.00 89.44 109 SER A CA 1
ATOM 855 C C . SER A 1 109 ? -14.504 -3.406 8.873 1.00 89.44 109 SER A C 1
ATOM 857 O O . SER A 1 109 ? -13.826 -4.214 9.516 1.00 89.44 109 SER A O 1
ATOM 859 N N . ARG A 1 110 ? -14.473 -3.377 7.536 1.00 90.00 110 ARG A N 1
ATOM 860 C CA . ARG A 1 110 ? -13.464 -4.071 6.728 1.00 90.00 110 ARG A CA 1
ATOM 861 C C . ARG A 1 110 ? -12.537 -3.054 6.090 1.00 90.00 110 ARG A C 1
ATOM 863 O O . ARG A 1 110 ? -12.999 -2.042 5.576 1.00 90.00 110 ARG A O 1
ATOM 870 N N . ILE A 1 111 ? -11.246 -3.360 6.068 1.00 90.38 111 ILE A N 1
ATOM 871 C CA . ILE A 1 111 ? -10.235 -2.534 5.409 1.00 90.38 111 ILE A CA 1
ATOM 872 C C . ILE A 1 111 ? -9.634 -3.365 4.288 1.00 90.38 111 ILE A C 1
ATOM 874 O O . ILE A 1 111 ? -9.139 -4.467 4.522 1.00 90.38 111 ILE A O 1
ATOM 878 N N . ALA A 1 112 ? -9.712 -2.848 3.060 1.00 88.12 112 ALA A N 1
ATOM 879 C CA . ALA A 1 112 ? -9.202 -3.522 1.871 1.00 88.12 112 ALA A CA 1
ATOM 880 C C . ALA A 1 112 ? -9.761 -4.937 1.646 1.00 88.12 112 ALA A C 1
ATOM 882 O O . ALA A 1 112 ? -9.050 -5.819 1.183 1.00 88.12 112 ALA A O 1
ATOM 883 N N . GLY A 1 113 ? -11.018 -5.181 2.024 1.00 89.50 113 GLY A N 1
ATOM 884 C CA . GLY A 1 113 ? -11.646 -6.511 1.991 1.00 89.50 113 GLY A CA 1
ATOM 885 C C . GLY A 1 113 ? -11.342 -7.388 3.216 1.00 89.50 113 GLY A C 1
ATOM 886 O O . GLY A 1 113 ? -12.119 -8.296 3.530 1.00 89.50 113 GLY A O 1
ATOM 887 N N . GLY A 1 114 ? -10.293 -7.060 3.971 1.00 92.25 114 GLY A N 1
ATOM 888 C CA . GLY A 1 114 ? -9.884 -7.762 5.181 1.00 92.25 114 GLY A CA 1
ATOM 889 C C . GLY A 1 114 ? -10.676 -7.360 6.420 1.00 92.25 114 GLY A C 1
ATOM 890 O O . GLY A 1 114 ? -11.241 -6.270 6.500 1.00 92.25 114 GLY A O 1
ATOM 891 N N . SER A 1 115 ? -10.711 -8.246 7.412 1.00 93.56 115 SER A N 1
ATOM 892 C CA . SER A 1 115 ? -11.350 -7.989 8.707 1.00 93.56 115 SER A CA 1
ATOM 893 C C . SER A 1 115 ? -10.347 -7.411 9.700 1.00 93.56 115 SER A C 1
ATOM 895 O O . SER A 1 115 ? -9.253 -7.963 9.863 1.00 93.56 115 SER A O 1
ATOM 897 N N . VAL A 1 116 ? -10.737 -6.343 10.398 1.00 94.25 116 VAL A N 1
ATOM 898 C CA . VAL A 1 116 ? -9.979 -5.804 11.534 1.00 94.25 116 VAL A CA 1
ATOM 899 C C . VAL A 1 116 ? -10.057 -6.803 12.688 1.00 94.25 116 VAL A C 1
ATOM 901 O O . VAL A 1 116 ? -11.141 -7.205 13.095 1.00 94.25 116 VAL A O 1
ATOM 904 N N . GLN A 1 117 ? -8.904 -7.268 13.170 1.00 91.94 117 GLN A N 1
ATOM 905 C CA . GLN A 1 117 ? -8.821 -8.278 14.230 1.00 91.94 117 GLN A CA 1
ATOM 906 C C . GLN A 1 117 ? -8.727 -7.638 15.614 1.00 91.94 117 GLN A C 1
ATOM 908 O O . GLN A 1 117 ? -9.407 -8.058 16.540 1.00 91.94 117 GLN A O 1
ATOM 913 N N . HIS A 1 118 ? -7.838 -6.657 15.758 1.00 88.38 118 HIS A N 1
ATOM 914 C CA . HIS A 1 118 ? -7.641 -5.883 16.981 1.00 88.38 118 HIS A CA 1
ATOM 915 C C . HIS A 1 118 ? -6.836 -4.617 16.672 1.00 88.38 118 HIS A C 1
ATOM 917 O O . HIS A 1 118 ? -6.227 -4.496 15.603 1.00 88.38 118 HIS A O 1
ATOM 923 N N . LEU A 1 119 ? -6.813 -3.697 17.634 1.00 88.81 119 LEU A N 1
ATOM 924 C CA . LEU A 1 119 ? -5.925 -2.542 17.655 1.00 88.81 119 LEU A CA 1
ATOM 925 C C . LEU A 1 119 ? -4.813 -2.796 18.676 1.00 88.81 119 LEU A C 1
ATOM 927 O O . LEU A 1 119 ? -5.057 -3.380 19.732 1.00 88.81 119 LEU A O 1
ATOM 931 N N . GLY A 1 120 ? -3.586 -2.377 18.367 1.00 83.12 120 GLY A N 1
ATOM 932 C CA . GLY A 1 120 ? -2.458 -2.519 19.293 1.00 83.12 120 GLY A CA 1
ATOM 933 C C . GLY A 1 120 ? -2.463 -1.496 20.433 1.00 83.12 120 GLY A C 1
ATOM 934 O O . GLY A 1 120 ? -1.776 -1.699 21.431 1.00 83.12 120 GLY A O 1
ATOM 935 N N . ALA A 1 121 ? -3.223 -0.409 20.293 1.00 86.12 121 ALA A N 1
ATOM 936 C CA . ALA A 1 121 ? -3.481 0.573 21.339 1.00 86.12 121 ALA A CA 1
ATOM 937 C C . ALA A 1 121 ? -4.826 1.276 21.091 1.00 86.12 121 ALA A C 1
ATOM 939 O O . ALA A 1 121 ? -5.355 1.232 19.979 1.00 86.12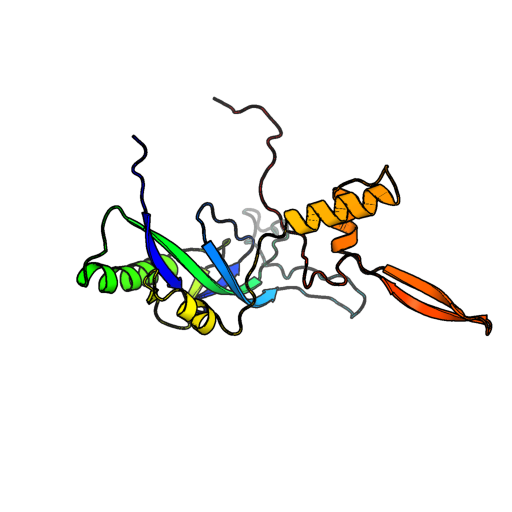 121 ALA A O 1
ATOM 940 N N . GLN A 1 122 ? -5.349 1.938 22.126 1.00 86.31 122 GLN A N 1
ATOM 941 C CA . GLN A 1 122 ? -6.553 2.765 22.015 1.00 86.31 122 GLN A CA 1
ATOM 942 C C . GLN A 1 122 ? -6.356 3.878 20.986 1.00 86.31 122 GLN A C 1
ATOM 944 O O . GLN A 1 122 ? -5.263 4.448 20.873 1.00 86.31 122 GLN A O 1
ATOM 949 N N . VAL A 1 123 ? -7.431 4.197 20.267 1.00 91.50 123 VAL A N 1
ATOM 950 C CA . VAL A 1 123 ? -7.465 5.358 19.372 1.00 91.50 123 VAL A CA 1
ATOM 951 C C . VAL A 1 123 ? -7.251 6.616 20.208 1.00 91.50 123 VAL A C 1
ATOM 953 O O . VAL A 1 123 ? -7.767 6.729 21.322 1.00 91.50 123 VAL A O 1
ATOM 956 N N . ARG A 1 124 ? -6.470 7.563 19.689 1.00 91.44 124 ARG A N 1
ATOM 957 C CA . ARG A 1 124 ? -6.203 8.837 20.365 1.00 91.44 124 ARG A CA 1
ATOM 958 C C . ARG A 1 124 ? -6.678 9.991 19.509 1.00 91.44 124 ARG A C 1
ATOM 960 O O . ARG A 1 124 ? -6.464 9.982 18.302 1.00 91.44 124 ARG A O 1
ATOM 967 N N . PHE A 1 125 ? -7.283 10.977 20.151 1.00 91.00 125 PHE A N 1
ATOM 968 C CA . PHE A 1 125 ? -7.447 12.296 19.563 1.00 91.00 125 PHE A CA 1
ATOM 969 C C . PHE A 1 125 ? -6.198 13.122 19.884 1.00 91.00 125 PHE A C 1
ATOM 971 O O . PHE A 1 125 ? -5.749 13.128 21.030 1.00 91.00 125 PHE A O 1
ATOM 978 N N . VAL A 1 126 ? -5.627 13.764 18.872 1.00 90.62 126 VAL A N 1
ATOM 979 C CA . VAL A 1 126 ? -4.458 14.639 18.978 1.00 90.62 126 VAL A CA 1
ATOM 980 C C . VAL A 1 126 ? -4.851 16.004 18.435 1.00 90.62 126 VAL A C 1
ATOM 982 O O . VAL A 1 126 ? -5.412 16.106 17.346 1.00 90.62 126 VAL A O 1
ATOM 985 N N . GLU A 1 127 ? -4.582 17.048 19.210 1.00 88.88 127 GLU A N 1
ATOM 986 C CA . GLU A 1 127 ? -4.851 18.426 18.803 1.00 88.88 127 GLU A CA 1
ATOM 987 C C . GLU A 1 127 ? -3.859 18.875 17.731 1.00 88.88 127 GLU A C 1
ATOM 989 O O . GLU A 1 127 ? -2.725 18.396 17.676 1.00 88.88 127 GLU A O 1
ATOM 994 N N . THR A 1 128 ? -4.276 19.814 16.883 1.00 84.88 128 THR A N 1
ATOM 995 C CA . THR A 1 128 ? -3.458 20.302 15.764 1.00 84.88 128 THR A CA 1
ATOM 996 C C . THR A 1 128 ? -2.108 20.864 16.223 1.00 84.88 128 THR A C 1
ATOM 998 O O . THR A 1 128 ? -1.099 20.692 15.545 1.00 84.88 128 THR A O 1
ATOM 1001 N N . GLU A 1 129 ? -2.064 21.455 17.416 1.00 86.19 129 GLU A N 1
ATOM 1002 C CA . GLU A 1 129 ? -0.863 22.019 18.042 1.00 86.19 129 GLU A CA 1
ATOM 1003 C C . GLU A 1 129 ? 0.152 20.957 18.492 1.00 86.19 129 GLU A C 1
ATOM 1005 O O . GLU A 1 129 ? 1.336 21.250 18.626 1.00 86.19 129 GLU A O 1
ATOM 1010 N N . SER A 1 130 ? -0.293 19.719 18.722 1.00 87.75 130 SER A N 1
ATOM 1011 C CA . SER A 1 130 ? 0.539 18.595 19.182 1.00 87.75 130 SER A CA 1
ATOM 1012 C C . SER A 1 130 ? 0.808 17.578 18.069 1.00 87.75 130 SER A C 1
ATOM 1014 O O . SER A 1 130 ? 1.042 16.399 18.336 1.00 87.75 130 SER A O 1
ATOM 1016 N N . ILE A 1 131 ? 0.777 18.010 16.804 1.00 82.62 131 ILE A N 1
ATOM 1017 C CA . ILE A 1 131 ? 1.001 17.128 15.649 1.00 82.62 131 ILE A CA 1
ATOM 1018 C C . ILE A 1 131 ? 2.362 16.415 15.699 1.00 82.62 131 ILE A C 1
ATOM 1020 O O . ILE A 1 131 ? 2.472 15.272 15.258 1.00 82.62 131 ILE A O 1
ATOM 1024 N N . ASP A 1 132 ? 3.378 17.036 16.301 1.00 85.25 132 ASP A N 1
ATOM 1025 C CA . ASP A 1 132 ? 4.718 16.454 16.442 1.00 85.25 132 ASP A CA 1
ATOM 1026 C C . ASP A 1 132 ? 4.708 15.139 17.244 1.00 85.25 132 ASP A C 1
ATOM 1028 O O . ASP A 1 132 ? 5.495 14.227 16.967 1.00 85.25 132 ASP A O 1
ATOM 1032 N N . ASP A 1 133 ? 3.757 14.975 18.171 1.00 87.50 133 ASP A N 1
ATOM 1033 C CA . ASP A 1 133 ? 3.599 13.735 18.933 1.00 87.50 133 ASP A CA 1
ATOM 1034 C C . ASP A 1 133 ? 3.175 12.566 18.035 1.00 87.50 133 ASP A C 1
ATOM 1036 O O . ASP A 1 133 ? 3.508 11.410 18.314 1.00 87.50 133 ASP A O 1
ATOM 1040 N N . VAL A 1 134 ? 2.484 12.836 16.920 1.00 88.62 134 VAL A N 1
ATOM 1041 C CA . VAL A 1 134 ? 2.018 11.801 15.987 1.00 88.62 134 VAL A CA 1
ATOM 1042 C C . VAL A 1 134 ? 3.196 11.011 15.424 1.00 88.62 134 VAL A C 1
ATOM 1044 O O . VAL A 1 134 ? 3.130 9.783 15.381 1.00 88.62 134 VAL A O 1
ATOM 1047 N N . ALA A 1 135 ? 4.306 11.664 15.073 1.00 88.12 135 ALA A N 1
ATOM 1048 C CA . ALA A 1 135 ? 5.488 10.979 14.548 1.00 88.12 135 ALA A CA 1
ATOM 1049 C C . ALA A 1 135 ? 6.041 9.937 15.541 1.00 88.12 135 ALA A C 1
ATOM 1051 O O . ALA A 1 135 ? 6.363 8.802 15.169 1.00 88.12 135 ALA A O 1
ATOM 1052 N N . MET A 1 136 ? 6.073 10.284 16.831 1.00 89.06 136 MET A N 1
ATOM 1053 C CA . MET A 1 136 ? 6.475 9.362 17.893 1.00 89.06 136 MET A CA 1
ATOM 1054 C C . MET A 1 136 ? 5.480 8.199 18.036 1.00 89.06 136 MET A C 1
ATOM 1056 O O . MET A 1 136 ? 5.897 7.052 18.197 1.00 89.06 136 MET A O 1
ATOM 1060 N N . LEU A 1 137 ? 4.174 8.463 17.919 1.00 90.25 137 LEU A N 1
ATOM 1061 C CA . LEU A 1 137 ? 3.128 7.432 17.988 1.00 90.25 137 LEU A CA 1
ATOM 1062 C C . LEU A 1 137 ? 3.158 6.450 16.807 1.00 90.25 137 LEU A C 1
ATOM 1064 O O . LEU A 1 137 ? 2.728 5.302 16.946 1.00 90.25 137 LEU A O 1
ATOM 1068 N N . LEU A 1 138 ? 3.651 6.882 15.645 1.00 91.56 138 LEU A N 1
ATOM 1069 C CA . LEU A 1 138 ? 3.757 6.044 14.452 1.00 91.56 138 LEU A CA 1
ATOM 1070 C C . LEU A 1 138 ? 5.019 5.172 14.440 1.00 91.56 138 LEU A C 1
ATOM 1072 O O . LEU A 1 138 ? 5.069 4.200 13.693 1.00 91.56 138 LEU A O 1
ATOM 1076 N N . THR A 1 139 ? 6.021 5.453 15.271 1.00 89.75 139 THR A N 1
ATOM 1077 C CA . THR A 1 139 ? 7.293 4.715 15.268 1.00 89.75 139 THR A CA 1
ATOM 1078 C C . THR A 1 139 ? 7.090 3.242 15.688 1.00 89.75 139 THR A C 1
ATOM 1080 O O . THR A 1 139 ? 6.388 2.977 16.672 1.00 89.75 139 THR A O 1
ATOM 1083 N N . PRO A 1 140 ? 7.698 2.244 15.006 1.00 92.94 140 PRO A N 1
ATOM 1084 C CA . PRO A 1 140 ? 8.681 2.317 13.914 1.00 92.94 140 PRO A CA 1
ATOM 1085 C C . PRO A 1 140 ? 8.089 2.083 12.502 1.00 92.94 140 PRO A C 1
ATOM 1087 O O . PRO A 1 140 ? 8.673 1.348 11.708 1.00 92.94 140 PRO A O 1
ATOM 1090 N N . ALA A 1 141 ? 6.922 2.646 12.183 1.00 94.44 141 ALA A N 1
ATOM 1091 C CA . ALA A 1 141 ? 6.285 2.452 10.880 1.00 94.44 141 ALA A CA 1
ATOM 1092 C C . ALA A 1 141 ? 6.975 3.192 9.727 1.00 94.44 141 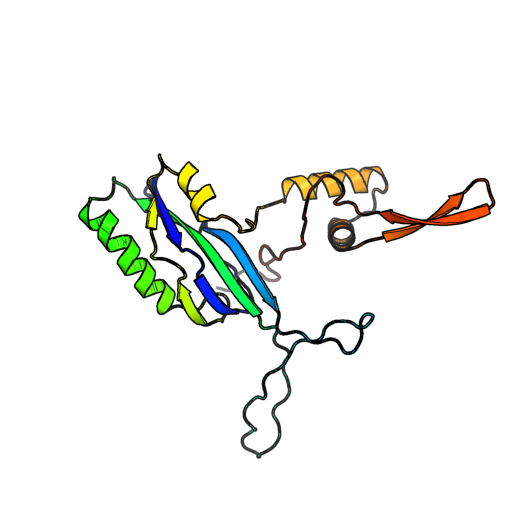ALA A C 1
ATOM 1094 O O . ALA A 1 141 ? 7.627 4.220 9.912 1.00 94.44 141 ALA A O 1
ATOM 1095 N N . PHE A 1 142 ? 6.714 2.709 8.513 1.00 94.44 142 PHE A N 1
ATOM 1096 C CA . PHE A 1 142 ? 6.986 3.417 7.267 1.00 94.44 142 PHE A CA 1
ATOM 1097 C C . PHE A 1 142 ? 5.725 4.135 6.792 1.00 94.44 142 PHE A C 1
ATOM 1099 O O . PHE A 1 142 ? 4.670 3.513 6.655 1.00 94.44 142 PHE A O 1
ATOM 1106 N N . VAL A 1 143 ? 5.836 5.435 6.528 1.00 93.31 143 VAL A N 1
ATOM 1107 C CA . VAL A 1 143 ? 4.729 6.251 6.018 1.00 93.31 143 VAL A CA 1
ATOM 1108 C C . VAL A 1 143 ? 4.717 6.199 4.495 1.00 93.31 143 VAL A C 1
ATOM 1110 O O . VAL A 1 143 ? 5.751 6.400 3.857 1.00 93.31 143 VAL A O 1
ATOM 1113 N N . LEU A 1 144 ? 3.549 5.924 3.914 1.00 92.00 144 LEU A N 1
ATOM 1114 C CA . LEU A 1 144 ? 3.347 6.048 2.475 1.00 92.00 144 LEU A CA 1
ATOM 1115 C C . LEU A 1 144 ? 3.151 7.527 2.133 1.00 92.00 144 LEU A C 1
ATOM 1117 O O . LEU A 1 144 ? 2.239 8.163 2.658 1.00 92.00 144 LEU A O 1
ATOM 1121 N N . MET A 1 145 ? 4.003 8.051 1.258 1.00 90.50 145 MET A N 1
ATOM 1122 C CA . MET A 1 145 ? 3.976 9.442 0.809 1.00 90.50 145 MET A CA 1
ATOM 1123 C C . MET A 1 145 ? 3.739 9.499 -0.697 1.00 90.50 145 MET A C 1
ATOM 1125 O O . MET A 1 145 ? 4.089 8.559 -1.417 1.00 90.50 145 MET A O 1
ATOM 1129 N N . ASP A 1 146 ? 3.142 10.597 -1.155 1.00 89.06 146 ASP A N 1
ATOM 1130 C CA . ASP A 1 146 ? 3.069 10.893 -2.580 1.00 89.06 146 ASP A CA 1
ATOM 1131 C C . ASP A 1 146 ? 4.466 11.266 -3.098 1.00 89.06 146 ASP A C 1
ATOM 1133 O O . ASP A 1 146 ? 5.211 11.969 -2.421 1.00 89.06 146 ASP A O 1
ATOM 1137 N N . ALA A 1 147 ? 4.812 10.754 -4.276 1.00 91.31 147 ALA A N 1
ATOM 1138 C CA . ALA A 1 147 ? 6.094 10.970 -4.943 1.00 91.31 147 ALA A CA 1
ATOM 1139 C C . ALA A 1 147 ? 5.907 11.373 -6.420 1.00 91.31 147 ALA A C 1
ATOM 1141 O O . ALA A 1 147 ? 6.737 11.062 -7.280 1.00 91.31 147 ALA A O 1
ATOM 1142 N N . GLN A 1 148 ? 4.764 11.989 -6.754 1.00 90.19 148 GLN A N 1
ATOM 1143 C CA . GLN A 1 148 ? 4.454 12.438 -8.114 1.00 90.19 148 GLN A CA 1
ATOM 1144 C C . GLN A 1 148 ? 5.462 13.461 -8.651 1.00 90.19 148 GLN A C 1
ATOM 1146 O O . GLN A 1 148 ? 5.815 13.394 -9.831 1.00 90.19 148 GLN A O 1
ATOM 1151 N N . GLU A 1 149 ? 5.950 14.379 -7.813 1.00 91.31 149 GLU A N 1
ATOM 1152 C CA . GLU A 1 149 ? 6.923 15.394 -8.229 1.00 91.31 149 GLU A CA 1
ATOM 1153 C C . GLU A 1 149 ? 8.279 14.766 -8.564 1.00 91.31 149 GLU A C 1
ATOM 1155 O O . GLU A 1 149 ? 8.844 15.028 -9.628 1.00 91.31 149 GLU A O 1
ATOM 1160 N N . GLU A 1 150 ? 8.777 13.874 -7.709 1.00 92.31 150 GLU A N 1
ATOM 1161 C CA . GLU A 1 150 ? 9.998 13.106 -7.940 1.00 92.31 150 GLU A CA 1
ATOM 1162 C C . GLU A 1 150 ? 9.865 12.248 -9.199 1.00 92.31 150 GLU A C 1
ATOM 1164 O O . GLU A 1 150 ? 10.785 12.179 -10.016 1.00 92.31 150 GLU A O 1
ATOM 1169 N N . PHE A 1 151 ? 8.702 11.628 -9.410 1.00 93.25 151 PHE A N 1
ATOM 1170 C CA . PHE A 1 151 ? 8.450 10.848 -10.614 1.00 93.25 151 PHE A CA 1
ATOM 1171 C C . PHE A 1 151 ? 8.450 11.719 -11.882 1.00 93.25 151 PHE A C 1
ATOM 1173 O O . PHE A 1 151 ? 9.055 11.336 -12.884 1.00 93.25 151 PHE A O 1
ATOM 1180 N N . ALA A 1 152 ? 7.870 12.922 -11.842 1.00 93.31 152 ALA A N 1
ATOM 1181 C CA . ALA A 1 152 ? 7.922 13.877 -12.952 1.00 93.31 152 ALA A CA 1
ATOM 1182 C C . ALA A 1 152 ? 9.358 14.345 -13.262 1.00 93.31 152 ALA A C 1
ATOM 1184 O O . ALA A 1 152 ? 9.736 14.494 -14.432 1.00 93.31 152 ALA A O 1
ATOM 1185 N N . GLN A 1 153 ? 10.186 14.526 -12.228 1.00 93.56 153 GLN A N 1
ATOM 1186 C CA . GLN A 1 153 ? 11.609 14.830 -12.389 1.00 93.56 153 GLN A CA 1
ATOM 1187 C C . GLN A 1 153 ? 12.354 13.672 -13.062 1.00 93.56 153 GLN A C 1
ATOM 1189 O O . GLN A 1 153 ? 13.112 13.911 -14.004 1.00 93.56 153 GLN A O 1
ATOM 1194 N N . LEU A 1 154 ? 12.101 12.427 -12.643 1.00 94.25 154 LEU A N 1
ATOM 1195 C CA . LEU A 1 154 ? 12.688 11.236 -13.266 1.00 94.25 154 LEU A CA 1
ATOM 1196 C C . LEU A 1 154 ? 12.300 11.121 -14.745 1.00 94.25 154 LEU A C 1
ATOM 1198 O O . LEU A 1 154 ? 13.171 10.880 -15.578 1.00 94.25 154 LEU A O 1
ATOM 1202 N N . ILE A 1 155 ? 11.033 11.377 -15.093 1.00 95.12 155 ILE A N 1
ATOM 1203 C CA . ILE A 1 155 ? 10.579 11.394 -16.493 1.00 95.12 155 ILE A CA 1
ATOM 1204 C C . ILE A 1 155 ? 11.364 12.421 -17.305 1.00 95.12 155 ILE A C 1
ATOM 1206 O O . ILE A 1 155 ? 11.914 12.092 -18.357 1.00 95.12 155 ILE A O 1
ATOM 1210 N N . THR A 1 156 ? 11.470 13.646 -16.792 1.00 95.06 156 THR A N 1
ATOM 1211 C CA . THR A 1 156 ? 12.182 14.732 -17.473 1.00 95.06 156 THR A CA 1
ATOM 1212 C C . THR A 1 156 ? 13.657 14.380 -17.689 1.00 95.06 156 THR A C 1
ATOM 1214 O O . THR A 1 156 ? 14.190 14.578 -18.780 1.00 95.06 156 THR A O 1
ATOM 1217 N N . GLN A 1 157 ? 14.323 13.818 -16.677 1.00 93.88 157 GLN A N 1
ATOM 1218 C CA . GLN A 1 157 ? 15.725 13.398 -16.767 1.00 93.88 157 GLN A CA 1
ATOM 1219 C C . GLN A 1 157 ? 15.929 12.261 -17.777 1.00 93.88 157 GLN A C 1
ATOM 1221 O O . GLN A 1 157 ? 16.879 12.296 -18.560 1.00 93.88 157 GLN A O 1
ATOM 1226 N N . SER A 1 158 ? 15.037 11.269 -17.803 1.00 93.38 158 SER A N 1
ATOM 1227 C CA . SER A 1 158 ? 15.101 10.177 -18.778 1.00 93.38 158 SER A CA 1
ATOM 1228 C C . SER A 1 158 ? 14.868 10.675 -20.208 1.00 93.38 158 SER A C 1
ATOM 1230 O O . SER A 1 158 ? 15.600 10.287 -21.119 1.00 93.38 158 SER A O 1
ATOM 1232 N N . GLN A 1 159 ? 13.923 11.596 -20.406 1.00 95.31 159 GLN A N 1
ATOM 1233 C CA . GLN A 1 159 ? 13.626 12.183 -21.718 1.00 95.31 159 GLN A CA 1
ATOM 1234 C C . GLN A 1 159 ? 14.758 13.064 -22.262 1.00 95.31 159 GLN A C 1
ATOM 1236 O O . GLN A 1 159 ? 14.948 13.134 -23.475 1.00 95.31 159 GLN A O 1
ATOM 1241 N N . GLN A 1 160 ? 15.564 13.687 -21.392 1.00 94.81 160 GLN A N 1
ATOM 1242 C CA . GLN A 1 160 ? 16.779 14.400 -21.816 1.00 94.81 160 GLN A CA 1
ATOM 1243 C C . GLN A 1 160 ? 17.811 13.469 -22.465 1.00 94.81 160 GLN A C 1
ATOM 1245 O O . GLN A 1 160 ? 18.549 13.896 -23.351 1.00 94.81 160 GLN A O 1
ATOM 1250 N N . GLN A 1 161 ? 17.883 12.211 -22.024 1.00 91.56 161 GLN A N 1
ATOM 1251 C CA . GLN A 1 161 ? 18.803 11.216 -22.581 1.00 91.56 161 GLN A CA 1
ATOM 1252 C C . GLN A 1 161 ? 18.219 10.531 -23.818 1.00 91.56 161 GLN A C 1
ATOM 1254 O O . GLN A 1 161 ? 18.949 10.248 -24.767 1.00 91.56 161 GLN A O 1
ATOM 1259 N N . ASN A 1 162 ? 16.910 10.270 -23.813 1.00 93.62 162 ASN A N 1
ATOM 1260 C CA . ASN A 1 162 ? 16.194 9.687 -24.938 1.00 93.62 162 ASN A CA 1
ATOM 1261 C C . ASN A 1 162 ? 14.772 10.280 -25.045 1.00 93.62 162 ASN A C 1
ATOM 1263 O O . ASN A 1 162 ? 13.901 9.889 -24.265 1.00 93.62 162 ASN A O 1
ATOM 1267 N N . PRO A 1 163 ? 14.514 11.166 -26.028 1.00 94.19 163 PRO A N 1
ATOM 1268 C CA . PRO A 1 163 ? 13.222 11.840 -26.191 1.00 94.19 163 PRO A CA 1
ATOM 1269 C C . PRO A 1 163 ? 12.011 10.923 -26.412 1.00 94.19 163 PRO A C 1
ATOM 1271 O O . PRO A 1 163 ? 10.887 11.346 -26.167 1.00 94.19 163 PRO A O 1
ATOM 1274 N N . GLU A 1 164 ? 12.219 9.680 -26.853 1.00 95.38 164 GLU A N 1
ATOM 1275 C CA . GLU A 1 164 ? 11.142 8.713 -27.121 1.00 95.38 164 GLU A CA 1
ATOM 1276 C C . GLU A 1 164 ? 10.663 7.968 -25.857 1.00 95.38 164 GLU A C 1
ATOM 1278 O O . GLU A 1 164 ? 9.715 7.188 -25.922 1.00 95.38 164 GLU A O 1
ATOM 1283 N N . ILE A 1 165 ? 11.312 8.171 -24.700 1.00 94.94 165 ILE A N 1
ATOM 1284 C CA . ILE A 1 165 ? 10.936 7.498 -23.447 1.00 94.94 165 ILE A CA 1
ATOM 1285 C C . ILE A 1 165 ? 9.562 7.972 -22.961 1.00 94.94 165 ILE A C 1
ATOM 1287 O O . ILE A 1 165 ? 9.311 9.169 -22.772 1.00 94.94 165 ILE A O 1
ATOM 1291 N N . THR A 1 166 ? 8.688 7.006 -22.673 1.00 96.12 166 THR A N 1
ATOM 1292 C CA . THR A 1 166 ? 7.366 7.257 -22.098 1.00 96.12 166 THR A CA 1
ATOM 1293 C C . THR A 1 166 ? 7.397 7.228 -20.568 1.00 96.12 166 THR A C 1
ATOM 1295 O O . THR A 1 166 ? 8.283 6.641 -19.947 1.00 96.12 166 THR A O 1
ATOM 1298 N N . ALA A 1 167 ? 6.379 7.810 -19.927 1.00 94.31 167 ALA A N 1
ATOM 1299 C CA . ALA A 1 167 ? 6.223 7.723 -18.473 1.00 94.31 167 ALA A CA 1
ATOM 1300 C C . ALA A 1 167 ? 6.090 6.269 -17.977 1.00 94.31 167 ALA A C 1
ATOM 1302 O O . ALA A 1 167 ? 6.547 5.946 -16.883 1.00 94.31 167 ALA A O 1
ATOM 1303 N N . LEU A 1 168 ? 5.503 5.377 -18.785 1.00 95.12 168 LEU A N 1
ATOM 1304 C CA . LEU A 1 168 ? 5.384 3.960 -18.444 1.00 95.12 168 LEU A CA 1
ATOM 1305 C C . LEU A 1 168 ? 6.753 3.272 -18.413 1.00 95.12 168 LEU A C 1
ATOM 1307 O O . LEU A 1 168 ? 7.013 2.495 -17.498 1.00 95.12 168 LEU A O 1
ATOM 1311 N N . ASP A 1 169 ? 7.639 3.589 -19.358 1.00 95.44 169 ASP A N 1
ATOM 1312 C CA . ASP A 1 169 ? 9.001 3.042 -19.375 1.00 95.44 169 ASP A CA 1
ATOM 1313 C C . ASP A 1 169 ? 9.767 3.444 -18.110 1.00 95.44 169 ASP A C 1
ATOM 1315 O O . ASP A 1 169 ? 10.419 2.611 -17.481 1.00 95.44 169 ASP A O 1
ATOM 1319 N N . VAL A 1 170 ? 9.622 4.702 -17.683 1.00 95.25 170 VAL A N 1
ATOM 1320 C CA . VAL A 1 170 ? 10.225 5.198 -16.438 1.00 95.25 170 VAL A CA 1
ATOM 1321 C C . VAL A 1 170 ? 9.619 4.496 -15.224 1.00 95.25 170 VAL A C 1
ATOM 1323 O O . VAL A 1 170 ? 10.358 4.084 -14.335 1.00 95.25 170 VAL A O 1
ATOM 1326 N N . LEU A 1 171 ? 8.299 4.276 -15.187 1.00 94.88 171 LEU A N 1
ATOM 1327 C CA . LEU A 1 171 ? 7.645 3.531 -14.103 1.00 94.88 171 LEU A CA 1
ATOM 1328 C C . LEU A 1 171 ? 8.168 2.087 -13.995 1.00 94.88 171 LEU A C 1
ATOM 1330 O O . LEU A 1 171 ? 8.388 1.584 -12.891 1.00 94.88 171 LEU A O 1
ATOM 1334 N N . LEU A 1 172 ? 8.397 1.424 -15.133 1.00 94.69 172 LEU A N 1
ATOM 1335 C CA . LEU A 1 172 ? 8.998 0.090 -15.180 1.00 94.69 172 LEU A CA 1
ATOM 1336 C C . LEU A 1 172 ? 10.464 0.116 -14.728 1.00 94.69 172 LEU A C 1
ATOM 1338 O O . LEU A 1 172 ? 10.891 -0.783 -14.002 1.00 94.69 172 LEU A O 1
ATOM 1342 N N . ASP A 1 173 ? 11.223 1.152 -15.087 1.00 93.50 173 ASP A N 1
ATOM 1343 C CA . ASP A 1 173 ? 12.605 1.330 -14.629 1.00 93.50 173 ASP A CA 1
ATOM 1344 C C . ASP A 1 173 ? 12.669 1.561 -13.102 1.00 93.50 173 ASP A C 1
ATOM 1346 O O . ASP A 1 173 ? 13.496 0.963 -12.412 1.00 93.50 173 ASP A O 1
ATOM 1350 N N . VAL A 1 174 ? 11.711 2.298 -12.515 1.00 94.06 174 VAL A N 1
ATOM 1351 C CA . VAL A 1 174 ? 11.563 2.432 -11.047 1.00 94.06 174 VAL A CA 1
ATOM 1352 C C . VAL A 1 174 ? 11.377 1.056 -10.385 1.00 94.06 174 VAL A C 1
ATOM 1354 O O . VAL A 1 174 ? 11.901 0.804 -9.292 1.00 94.06 174 VAL A O 1
ATOM 1357 N N . ALA A 1 175 ? 10.659 0.140 -11.035 1.00 92.44 175 ALA A N 1
ATOM 1358 C CA . ALA A 1 175 ? 10.421 -1.215 -10.539 1.00 92.44 175 ALA A CA 1
ATOM 1359 C C . ALA A 1 175 ? 11.595 -2.187 -10.775 1.00 92.44 175 ALA A C 1
ATOM 1361 O O . ALA A 1 175 ? 11.599 -3.282 -10.209 1.00 92.44 175 ALA A O 1
ATOM 1362 N N . THR A 1 176 ? 12.597 -1.801 -11.570 1.00 92.81 176 THR A N 1
ATOM 1363 C CA . THR A 1 176 ? 13.628 -2.712 -12.083 1.00 92.81 176 THR A CA 1
ATOM 1364 C C . THR A 1 176 ? 15.009 -2.424 -11.485 1.00 92.81 176 THR A C 1
ATOM 1366 O O . THR A 1 176 ? 15.370 -1.295 -11.148 1.00 92.81 176 THR A O 1
ATOM 1369 N N . LEU A 1 177 ? 15.809 -3.482 -11.335 1.00 92.75 177 LEU A N 1
ATOM 1370 C CA . LEU A 1 177 ? 17.243 -3.393 -11.065 1.00 92.75 177 LEU A CA 1
ATOM 1371 C C . LEU A 1 177 ? 17.993 -3.862 -12.310 1.00 92.75 177 LEU A C 1
ATOM 1373 O O . LEU A 1 177 ? 17.864 -5.017 -12.714 1.00 92.75 177 LEU A O 1
ATOM 1377 N N . HIS A 1 178 ? 18.793 -2.981 -12.905 1.00 93.19 178 HIS A N 1
ATOM 1378 C CA . HIS A 1 178 ? 19.586 -3.309 -14.089 1.00 93.19 178 HIS A CA 1
ATOM 1379 C C . HIS A 1 178 ? 20.949 -3.826 -13.665 1.00 93.19 178 HIS A C 1
ATOM 1381 O O . HIS A 1 178 ? 21.685 -3.129 -12.970 1.00 93.19 178 HIS A O 1
ATOM 1387 N N . HIS A 1 179 ? 21.303 -5.037 -14.084 1.00 92.56 179 HIS A N 1
ATOM 1388 C CA . HIS A 1 179 ? 22.637 -5.588 -13.876 1.00 92.56 179 HIS A CA 1
ATOM 1389 C C . HIS A 1 179 ? 23.464 -5.389 -15.144 1.00 92.56 179 HIS A C 1
ATOM 1391 O O . HIS A 1 179 ? 23.204 -6.016 -16.167 1.00 92.56 179 HIS A O 1
ATOM 1397 N N . GLU A 1 180 ? 24.463 -4.517 -15.072 1.00 92.75 180 GLU A N 1
ATOM 1398 C CA . GLU A 1 180 ? 25.263 -4.085 -16.217 1.00 92.75 180 GLU A CA 1
ATOM 1399 C C . GLU A 1 180 ? 26.716 -4.573 -16.077 1.00 92.75 180 GLU A C 1
ATOM 1401 O O . GLU A 1 180 ? 27.306 -4.462 -14.993 1.00 92.75 180 GLU A O 1
ATOM 1406 N N . PRO A 1 181 ? 27.322 -5.130 -17.142 1.00 94.12 181 PRO A N 1
ATOM 1407 C CA . PRO A 1 181 ? 28.714 -5.555 -17.119 1.00 94.12 181 PRO A CA 1
ATOM 1408 C C . PRO A 1 181 ? 29.659 -4.371 -17.368 1.00 94.12 181 PRO A C 1
ATOM 1410 O O . PRO A 1 181 ? 29.577 -3.691 -18.387 1.00 94.12 181 PRO A O 1
ATOM 1413 N N . GLN A 1 182 ? 30.628 -4.168 -16.477 1.00 90.62 182 GLN A N 1
ATOM 1414 C CA . GLN A 1 182 ? 31.723 -3.212 -16.645 1.00 90.62 182 GLN A CA 1
ATOM 1415 C C . GLN A 1 182 ? 33.035 -3.948 -16.918 1.00 90.62 182 GLN A C 1
ATOM 1417 O O . GLN A 1 182 ? 33.536 -4.695 -16.071 1.00 90.62 182 GLN A O 1
ATOM 1422 N N . ILE A 1 183 ? 33.607 -3.732 -18.102 1.00 89.81 183 ILE A N 1
ATOM 1423 C CA . ILE A 1 183 ? 34.907 -4.294 -18.478 1.00 89.81 183 ILE A CA 1
ATOM 1424 C C . ILE A 1 183 ? 36.001 -3.422 -17.861 1.00 89.81 183 ILE A C 1
ATOM 1426 O O . ILE A 1 183 ? 36.141 -2.245 -18.184 1.00 89.81 183 ILE A O 1
ATOM 1430 N N . GLN A 1 184 ? 36.778 -3.999 -16.951 1.00 87.94 184 GLN A N 1
ATOM 1431 C CA . GLN A 1 184 ? 37.925 -3.330 -16.349 1.00 87.94 184 GLN A CA 1
ATOM 1432 C C . GLN A 1 184 ? 39.121 -3.321 -17.309 1.00 87.94 184 GLN A C 1
ATOM 1434 O O . GLN A 1 184 ? 39.248 -4.186 -18.174 1.00 87.94 184 GLN A O 1
ATOM 1439 N N . ALA A 1 185 ? 40.066 -2.401 -17.092 1.00 86.19 185 ALA A N 1
ATOM 1440 C CA . ALA A 1 185 ? 41.295 -2.294 -17.888 1.00 86.19 185 ALA A CA 1
ATOM 1441 C C . ALA A 1 185 ? 42.146 -3.585 -17.914 1.00 86.19 185 ALA A C 1
ATOM 1443 O O . ALA A 1 185 ? 42.940 -3.788 -18.824 1.00 86.19 185 ALA A O 1
ATOM 1444 N N . ASN A 1 186 ? 41.966 -4.475 -16.932 1.00 87.69 186 ASN A N 1
ATOM 1445 C CA . ASN A 1 186 ? 42.617 -5.787 -16.856 1.00 87.69 186 ASN A CA 1
ATOM 1446 C C . ASN A 1 186 ? 41.869 -6.904 -17.627 1.00 87.69 186 ASN A C 1
ATOM 1448 O O . ASN A 1 186 ? 42.224 -8.072 -17.485 1.00 87.69 186 ASN A O 1
ATOM 1452 N N . GLY A 1 187 ? 40.808 -6.575 -18.373 1.00 88.38 187 GLY A N 1
ATOM 1453 C CA . GLY A 1 187 ? 39.971 -7.524 -19.115 1.00 88.38 187 GLY A CA 1
ATOM 1454 C C . GLY A 1 187 ? 38.941 -8.291 -18.274 1.00 88.38 187 GLY A C 1
ATOM 1455 O O . GLY A 1 187 ? 38.189 -9.092 -18.826 1.00 88.38 187 GLY A O 1
ATOM 1456 N N . LYS A 1 188 ? 38.865 -8.073 -16.953 1.00 90.50 188 LYS A N 1
ATOM 1457 C CA . LYS A 1 188 ? 37.856 -8.712 -16.089 1.00 90.50 188 LYS A CA 1
ATOM 1458 C C . LYS A 1 188 ? 36.519 -7.977 -16.170 1.00 90.50 188 LYS A C 1
ATOM 1460 O O . LYS A 1 188 ? 36.475 -6.749 -16.150 1.00 90.50 188 LYS A O 1
ATOM 1465 N N . VAL A 1 189 ? 35.424 -8.737 -16.182 1.00 92.50 189 VAL A N 1
ATOM 1466 C CA . VAL A 1 189 ? 34.058 -8.196 -16.134 1.00 92.50 189 VAL A CA 1
ATOM 1467 C C . VAL A 1 189 ? 33.604 -8.078 -14.681 1.00 92.50 189 VAL A C 1
ATOM 1469 O O . VAL A 1 189 ? 33.567 -9.070 -13.953 1.00 92.50 189 VAL A O 1
ATOM 1472 N N . LYS A 1 190 ? 33.242 -6.866 -14.259 1.00 92.94 190 LYS A N 1
ATOM 1473 C CA . LYS A 1 190 ? 32.593 -6.591 -12.975 1.00 92.94 190 LYS A CA 1
ATOM 1474 C C . LYS A 1 190 ? 31.136 -6.230 -13.230 1.00 92.94 190 LYS A C 1
ATOM 1476 O O . LYS A 1 190 ? 30.866 -5.284 -13.955 1.00 92.94 190 LYS A O 1
ATOM 1481 N N . TRP A 1 191 ? 30.207 -6.944 -12.609 1.00 93.44 191 TRP A N 1
ATOM 1482 C CA . TRP A 1 191 ? 28.790 -6.594 -12.668 1.00 93.44 191 TRP A CA 1
ATOM 1483 C C . TRP A 1 191 ? 28.475 -5.474 -11.676 1.00 93.44 191 TRP A C 1
ATOM 1485 O O . TRP A 1 191 ? 28.885 -5.532 -10.514 1.00 93.44 191 TRP A O 1
ATOM 1495 N N . THR A 1 192 ? 27.752 -4.461 -12.137 1.00 93.50 192 THR A N 1
ATOM 1496 C CA . THR A 1 192 ? 27.239 -3.358 -11.320 1.00 93.50 192 THR A CA 1
ATOM 1497 C C . THR A 1 192 ? 25.727 -3.286 -11.440 1.00 93.50 192 THR A C 1
ATOM 1499 O O . THR A 1 192 ? 25.178 -3.609 -12.489 1.00 93.50 192 THR A O 1
ATOM 1502 N N . THR A 1 193 ? 25.052 -2.866 -10.374 1.00 92.62 193 THR A N 1
ATOM 1503 C CA . THR A 1 193 ? 23.599 -2.675 -10.392 1.00 92.62 193 THR A CA 1
ATOM 1504 C C . THR A 1 193 ? 23.288 -1.194 -10.541 1.00 92.62 193 THR A C 1
ATOM 1506 O O . THR A 1 193 ? 23.774 -0.392 -9.744 1.00 92.62 193 THR A O 1
ATOM 1509 N N . ARG A 1 194 ? 22.468 -0.842 -11.529 1.00 91.69 194 ARG A N 1
ATOM 1510 C CA . ARG A 1 194 ? 21.927 0.502 -11.735 1.00 91.69 194 ARG A CA 1
ATOM 1511 C C . ARG A 1 194 ? 20.431 0.504 -11.426 1.00 91.69 194 ARG A C 1
ATOM 1513 O O . ARG A 1 194 ? 19.712 -0.439 -11.752 1.00 91.69 194 ARG A O 1
ATOM 1520 N N . THR A 1 195 ? 19.963 1.577 -10.800 1.00 91.62 195 THR A N 1
ATOM 1521 C CA . THR A 1 195 ? 18.538 1.870 -10.618 1.00 91.62 195 THR A CA 1
ATOM 1522 C C . THR A 1 195 ? 18.335 3.376 -10.642 1.00 91.62 195 THR A C 1
ATOM 1524 O O . THR A 1 195 ? 19.143 4.116 -10.082 1.00 91.62 195 THR A O 1
ATOM 1527 N N . ILE A 1 196 ? 17.254 3.837 -11.267 1.00 90.19 196 ILE A N 1
ATOM 1528 C CA . ILE A 1 196 ? 16.934 5.270 -11.336 1.00 90.19 196 ILE A CA 1
ATOM 1529 C C . ILE A 1 196 ? 16.494 5.851 -9.986 1.00 90.19 196 ILE A C 1
ATOM 1531 O O . ILE A 1 196 ? 16.532 7.057 -9.783 1.00 90.19 196 ILE A O 1
ATOM 1535 N N . LYS A 1 197 ? 16.162 4.988 -9.018 1.00 88.81 197 LYS A N 1
ATOM 1536 C CA . LYS A 1 197 ? 15.793 5.379 -7.648 1.00 88.81 197 LYS A CA 1
ATOM 1537 C C . LYS A 1 197 ? 16.975 5.832 -6.794 1.00 88.81 197 LYS A C 1
ATOM 1539 O O . LYS A 1 197 ? 16.783 6.230 -5.646 1.00 88.81 197 LYS A O 1
ATOM 1544 N N . GLN A 1 198 ? 18.209 5.720 -7.289 1.00 86.75 198 GLN A N 1
ATOM 1545 C CA . GLN A 1 198 ? 19.392 6.066 -6.507 1.00 86.75 198 GLN A CA 1
ATOM 1546 C C . GLN A 1 198 ? 19.300 7.527 -6.031 1.00 86.75 198 GLN A C 1
ATOM 1548 O O . GLN A 1 198 ? 19.087 8.432 -6.829 1.00 86.75 198 GLN A O 1
ATOM 1553 N N . GLY A 1 199 ? 19.410 7.744 -4.716 1.00 85.69 199 GLY A N 1
ATOM 1554 C CA . GLY A 1 199 ? 19.262 9.067 -4.092 1.00 85.69 199 GLY A CA 1
ATOM 1555 C C . GLY A 1 199 ? 17.827 9.490 -3.744 1.00 85.69 199 GLY A C 1
ATOM 1556 O O . GLY A 1 199 ? 17.676 10.442 -2.992 1.00 85.69 199 GLY A O 1
ATOM 1557 N N . HIS A 1 200 ? 16.800 8.760 -4.193 1.00 86.62 200 HIS A N 1
ATOM 1558 C CA . HIS A 1 200 ? 15.380 9.104 -3.991 1.00 86.62 200 HIS A CA 1
ATOM 1559 C C . HIS A 1 200 ? 14.679 8.238 -2.924 1.00 86.62 200 HIS A C 1
ATOM 1561 O O . HIS A 1 200 ? 13.466 8.294 -2.755 1.00 86.62 200 HIS A O 1
ATOM 1567 N N . GLY A 1 201 ? 15.426 7.396 -2.203 1.00 88.94 201 GLY A N 1
ATOM 1568 C CA . GLY A 1 201 ? 14.864 6.506 -1.185 1.00 88.94 201 GLY A CA 1
ATOM 1569 C C . GLY A 1 201 ? 14.094 5.317 -1.772 1.00 88.94 201 GLY A C 1
ATOM 1570 O O . GLY A 1 201 ? 14.522 4.699 -2.751 1.00 88.94 201 GLY A O 1
ATOM 1571 N N . TRP A 1 202 ? 12.985 4.942 -1.128 1.00 91.81 202 TRP A N 1
ATOM 1572 C CA . TRP A 1 202 ? 12.191 3.762 -1.485 1.00 91.81 202 TRP A CA 1
ATOM 1573 C C . TRP A 1 202 ? 10.974 4.135 -2.339 1.00 91.81 202 TRP A C 1
ATOM 1575 O O . TRP A 1 202 ? 9.850 4.207 -1.849 1.00 91.81 202 TRP A O 1
ATOM 1585 N N . LEU A 1 203 ? 11.202 4.356 -3.636 1.00 92.81 203 LEU A N 1
ATOM 1586 C CA . LEU A 1 203 ? 10.117 4.570 -4.596 1.00 92.81 203 LEU A CA 1
ATOM 1587 C C . LEU A 1 203 ? 9.491 3.238 -5.028 1.00 92.81 203 LEU A C 1
ATOM 1589 O O . LEU A 1 203 ? 10.200 2.286 -5.388 1.00 92.81 203 LEU A O 1
ATOM 1593 N N . VAL A 1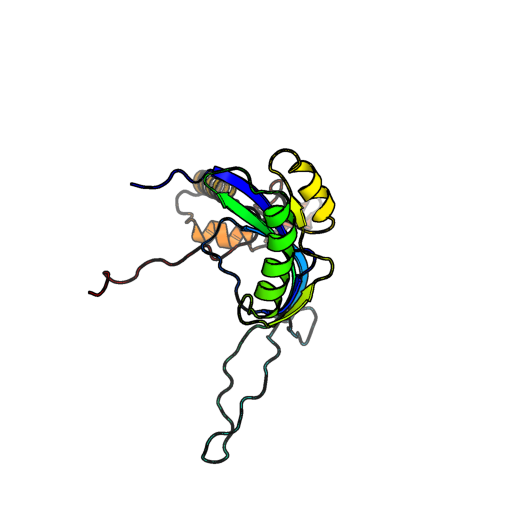 204 ? 8.158 3.196 -5.019 1.00 91.50 204 VAL A N 1
ATOM 1594 C CA . VAL A 1 204 ? 7.350 2.040 -5.422 1.00 91.50 204 VAL A CA 1
ATOM 1595 C C . VAL A 1 204 ? 6.229 2.467 -6.373 1.00 91.50 204 VAL A C 1
ATOM 1597 O O . VAL A 1 204 ? 5.571 3.473 -6.115 1.00 91.50 204 VAL A O 1
ATOM 1600 N N . PRO A 1 205 ? 5.973 1.716 -7.457 1.00 92.25 205 PRO A N 1
ATOM 1601 C CA . PRO A 1 205 ? 4.782 1.920 -8.272 1.00 92.25 205 PRO A CA 1
ATOM 1602 C C . PRO A 1 205 ? 3.518 1.636 -7.459 1.00 92.25 205 PRO A C 1
ATOM 1604 O O . PRO A 1 205 ? 3.418 0.589 -6.818 1.00 92.25 205 PRO A O 1
ATOM 1607 N N . MET A 1 206 ? 2.546 2.543 -7.518 1.00 90.25 206 MET A N 1
ATOM 1608 C CA . MET A 1 206 ? 1.269 2.412 -6.819 1.00 90.25 206 MET A CA 1
ATOM 1609 C C . MET A 1 206 ? 0.115 2.818 -7.742 1.00 90.25 206 MET A C 1
ATOM 1611 O O . MET A 1 206 ? 0.225 3.824 -8.444 1.00 90.25 206 MET A O 1
ATOM 1615 N N . PRO A 1 207 ? -1.004 2.072 -7.754 1.00 89.25 207 PRO A N 1
ATOM 1616 C CA . PRO A 1 207 ? -2.213 2.527 -8.424 1.00 89.25 207 PRO A CA 1
ATOM 1617 C C . PRO A 1 207 ? -2.823 3.690 -7.631 1.00 89.25 207 PRO A C 1
ATOM 1619 O O . PRO A 1 207 ? -3.190 3.525 -6.470 1.00 89.25 207 PRO A O 1
ATOM 1622 N N . VAL A 1 208 ? -2.934 4.862 -8.259 1.00 86.62 208 VAL A N 1
ATOM 1623 C CA . VAL A 1 208 ? -3.446 6.090 -7.614 1.00 86.62 208 VAL A CA 1
ATOM 1624 C C . VAL A 1 208 ? -4.894 6.425 -7.985 1.00 86.62 208 VAL A C 1
ATOM 1626 O O . VAL A 1 208 ? -5.500 7.294 -7.369 1.00 86.62 208 VAL A O 1
ATOM 1629 N N . GLY A 1 209 ? -5.479 5.742 -8.971 1.00 86.94 209 GLY A N 1
ATOM 1630 C CA . GLY A 1 209 ? -6.845 6.020 -9.406 1.00 86.94 209 GLY A CA 1
ATOM 1631 C C . GLY A 1 209 ? -7.261 5.253 -10.655 1.00 86.94 209 GLY A C 1
ATOM 1632 O O . GLY A 1 209 ? -6.619 4.282 -11.055 1.00 86.94 209 GLY A O 1
ATOM 1633 N N . TYR A 1 210 ? -8.349 5.714 -11.268 1.00 89.94 210 TYR A N 1
ATOM 1634 C CA . TYR A 1 210 ? -8.934 5.127 -12.470 1.00 89.94 210 TYR A CA 1
ATOM 1635 C C . TYR A 1 210 ? -9.011 6.167 -13.585 1.00 89.94 210 TYR A C 1
ATOM 1637 O O . TYR A 1 210 ? -9.271 7.340 -13.328 1.00 89.94 210 TYR A O 1
ATOM 1645 N N . GLN A 1 211 ? -8.846 5.711 -14.825 1.00 90.88 211 GLN A N 1
ATOM 1646 C CA . GLN A 1 211 ? -9.072 6.516 -16.021 1.00 90.88 211 GLN A CA 1
ATOM 1647 C C . GLN A 1 211 ? -10.387 6.085 -16.674 1.00 90.88 211 GLN A C 1
ATOM 1649 O O . GLN A 1 211 ? -10.589 4.900 -16.946 1.00 90.88 211 GLN A O 1
ATOM 1654 N N . GLY A 1 212 ? -11.278 7.044 -16.935 1.00 93.06 212 GLY A N 1
ATOM 1655 C CA . GLY A 1 212 ? -12.520 6.786 -17.661 1.00 93.06 212 GLY A CA 1
ATOM 1656 C C . GLY A 1 212 ? -12.233 6.293 -19.080 1.00 93.06 212 GLY A C 1
ATOM 1657 O O . GLY A 1 212 ? -11.471 6.922 -19.813 1.00 93.06 212 GLY A O 1
ATOM 1658 N N . ILE A 1 213 ? -12.843 5.168 -19.454 1.00 95.56 213 ILE A N 1
ATOM 1659 C CA . ILE A 1 213 ? -12.759 4.589 -20.808 1.00 95.56 213 ILE A CA 1
ATOM 1660 C C . ILE A 1 213 ? -14.032 4.818 -21.638 1.00 95.56 213 ILE A C 1
ATOM 1662 O O . ILE A 1 213 ? -14.104 4.392 -22.788 1.00 95.56 213 ILE A O 1
ATOM 1666 N N . ALA A 1 214 ? -15.047 5.443 -21.043 1.00 95.44 214 ALA A N 1
ATOM 1667 C CA . ALA A 1 214 ? -16.330 5.757 -21.654 1.00 95.44 214 ALA A CA 1
ATOM 1668 C C . ALA A 1 214 ? -16.900 7.032 -21.020 1.00 95.44 214 ALA A C 1
ATOM 1670 O O . ALA A 1 214 ? -16.499 7.405 -19.912 1.00 95.44 214 ALA A O 1
ATOM 1671 N N . ASP A 1 215 ? -17.842 7.667 -21.715 1.00 95.56 215 ASP A N 1
ATOM 1672 C CA . ASP A 1 215 ? -18.591 8.804 -21.184 1.00 95.56 215 ASP A CA 1
ATOM 1673 C C . ASP A 1 215 ? -19.420 8.403 -19.955 1.00 95.56 215 ASP A C 1
ATOM 1675 O O . ASP A 1 215 ? -19.766 7.233 -19.757 1.00 95.56 215 ASP A O 1
ATOM 1679 N N . LEU A 1 216 ? -19.747 9.393 -19.121 1.00 94.44 216 LEU A N 1
ATOM 1680 C CA . LEU A 1 216 ? -20.571 9.175 -17.939 1.00 94.44 216 LEU A CA 1
ATOM 1681 C C . LEU A 1 216 ? -21.989 8.765 -18.361 1.00 94.44 216 LEU A C 1
ATOM 1683 O O . LEU A 1 216 ? -22.701 9.533 -19.009 1.00 94.44 216 LEU A O 1
ATOM 1687 N N . TYR A 1 217 ? -22.393 7.554 -17.976 1.00 92.00 217 TYR A N 1
ATOM 1688 C CA . TYR A 1 217 ? -23.761 7.079 -18.169 1.00 92.00 217 TYR A CA 1
ATOM 1689 C C . TYR A 1 217 ? -24.739 7.881 -17.297 1.00 92.00 217 TYR A C 1
ATOM 1691 O O . TYR A 1 217 ? -24.402 8.258 -16.174 1.00 92.00 217 TYR A O 1
ATOM 1699 N N . ALA A 1 218 ? -25.930 8.141 -17.843 1.00 82.75 218 ALA A N 1
ATOM 1700 C CA . ALA A 1 218 ? -27.000 8.907 -17.200 1.00 82.75 218 ALA A CA 1
ATOM 1701 C C . ALA A 1 218 ? -27.714 8.139 -16.078 1.00 82.75 218 ALA A C 1
ATOM 1703 O O . ALA A 1 218 ? -27.841 6.897 -16.198 1.00 82.75 218 ALA A O 1
#

pLDDT: mean 87.65, std 11.48, range [33.81, 96.12]

Sequence (218 aa):
MMSHQEVVGYLVFQKVVIAGANTISSPITVLLACHDLQVQAYRTSKYSDYTFNQTRNPIKKDGKTASIIEEGKCRVMMSFVVEVLGDDELSAEQKQQLPQNAEMWIQQSRIAGGSVQHLGAQVRFVETESIDDVAMLLTPAFVLMDAQEEFAQLITQSQQQNPEITALDVLLDVATLHHEPQIQANGKVKWTTRTIKQGHGWLVPMPVGYQGIADLYA

Foldseek 3Di:
DPQPWDQQFKKKFAFFKWWFAADADDPAPKWKWWPDKAKQWDDPDPPGDIAHDFDFDDADPVRHGDDTDGTITMITTIMMIGTDTHPDHDDPVCQVVVQVVVLVVQQVDHGNNTHGDHTPDGIHIGGPVRVVVSVVRSPPTDIDDDCVVVLVVQQVVVCVVPVPDDSVNSLVLQVDWDWDWDQDPVRDTDTDIDGSCVPVPNDHDDDPDDDDPDDDDD

Radius of gyration: 23.27 Å; chains: 1; bounding box: 70×59×54 Å